Protein AF-A0AAV5V019-F1 (afdb_monomer_lite)

pLDDT: mean 85.04, std 14.61, range [39.53, 98.69]

Structure (mmCIF, N/CA/C/O backbone):
data_AF-A0AAV5V019-F1
#
_entry.id   AF-A0AAV5V019-F1
#
loop_
_atom_site.group_PDB
_atom_site.id
_atom_site.type_symbol
_atom_site.label_atom_id
_atom_site.label_alt_id
_atom_site.label_comp_id
_atom_site.label_asym_id
_atom_site.label_entity_id
_atom_site.label_seq_id
_atom_site.pdbx_PDB_ins_code
_atom_site.Cartn_x
_atom_site.Cartn_y
_atom_site.Cartn_z
_atom_site.occupancy
_atom_site.B_iso_or_equiv
_atom_site.auth_seq_id
_atom_site.auth_comp_id
_atom_site.auth_asym_id
_atom_site.auth_atom_id
_atom_site.pdbx_PDB_model_num
ATOM 1 N N . GLN A 1 1 ? 7.291 -7.604 -20.901 1.00 56.88 1 GLN A N 1
ATOM 2 C CA . GLN A 1 1 ? 8.069 -6.381 -21.172 1.00 56.88 1 GLN A CA 1
ATOM 3 C C . GLN A 1 1 ? 9.333 -6.782 -21.921 1.00 56.88 1 GLN A C 1
ATOM 5 O O . GLN A 1 1 ? 9.810 -7.886 -21.699 1.00 56.88 1 GLN A O 1
ATOM 10 N N . LEU A 1 2 ? 9.809 -5.978 -22.870 1.00 54.47 2 LEU A N 1
ATOM 11 C CA . LEU A 1 2 ? 11.023 -6.262 -23.643 1.00 54.47 2 LEU A CA 1
ATOM 12 C C . LEU A 1 2 ? 12.026 -5.149 -23.326 1.00 54.47 2 LEU A C 1
ATOM 14 O O . LEU A 1 2 ? 11.632 -3.985 -23.324 1.00 54.47 2 LEU A O 1
ATOM 18 N N . ILE A 1 3 ? 13.274 -5.506 -23.023 1.00 62.38 3 ILE A N 1
ATOM 19 C CA . ILE A 1 3 ? 14.341 -4.559 -22.675 1.00 62.38 3 ILE A CA 1
ATOM 20 C C . ILE A 1 3 ? 15.380 -4.609 -23.791 1.00 62.38 3 ILE A C 1
ATOM 22 O O . ILE A 1 3 ? 15.900 -5.679 -24.106 1.00 62.38 3 ILE A O 1
ATOM 26 N N . TYR A 1 4 ? 15.671 -3.459 -24.397 1.00 61.59 4 TYR A N 1
ATOM 27 C CA . TYR A 1 4 ? 16.746 -3.328 -25.379 1.00 61.59 4 TYR A CA 1
ATOM 28 C C . TYR A 1 4 ? 17.909 -2.555 -24.773 1.00 61.59 4 TYR A C 1
ATOM 30 O O . TYR A 1 4 ? 17.716 -1.430 -24.314 1.00 61.59 4 TYR A O 1
ATOM 38 N N . ILE A 1 5 ? 19.099 -3.163 -24.815 1.00 60.88 5 ILE A N 1
ATOM 39 C CA . ILE A 1 5 ? 20.367 -2.514 -24.477 1.00 60.88 5 ILE A CA 1
ATOM 40 C C . ILE A 1 5 ? 21.031 -2.086 -25.775 1.00 60.88 5 ILE A C 1
ATOM 42 O O . ILE A 1 5 ? 21.295 -2.919 -26.645 1.00 60.88 5 ILE A O 1
ATOM 46 N N . ILE A 1 6 ? 21.309 -0.795 -25.902 1.00 62.53 6 ILE A N 1
ATOM 47 C CA . ILE A 1 6 ? 22.035 -0.252 -27.047 1.00 62.53 6 ILE A CA 1
ATOM 48 C C . ILE A 1 6 ? 23.364 0.281 -26.529 1.00 62.53 6 ILE A C 1
ATOM 50 O O . ILE A 1 6 ? 23.384 1.252 -25.779 1.00 62.53 6 ILE A O 1
ATOM 54 N N . ALA A 1 7 ? 24.450 -0.379 -26.935 1.00 54.97 7 ALA A N 1
ATOM 55 C CA . ALA A 1 7 ? 25.819 0.087 -26.767 1.00 54.97 7 ALA A CA 1
ATOM 56 C C . ALA A 1 7 ? 26.365 0.450 -28.157 1.00 54.97 7 ALA A C 1
ATOM 58 O O . ALA A 1 7 ? 26.399 -0.405 -29.042 1.00 54.97 7 ALA A O 1
ATOM 59 N N . ALA A 1 8 ? 26.752 1.714 -28.342 1.00 54.28 8 ALA A N 1
ATOM 60 C CA . ALA A 1 8 ? 27.414 2.250 -29.538 1.00 54.28 8 ALA A CA 1
ATOM 61 C C . ALA A 1 8 ? 26.668 2.052 -30.879 1.00 54.28 8 ALA A C 1
ATOM 63 O O . ALA A 1 8 ? 27.076 1.254 -31.726 1.00 54.28 8 ALA A O 1
ATOM 64 N N . VAL A 1 9 ? 25.603 2.829 -31.126 1.00 52.41 9 VAL A N 1
ATOM 65 C CA . VAL A 1 9 ? 24.986 2.902 -32.464 1.00 52.41 9 VAL A CA 1
ATOM 66 C C . VAL A 1 9 ? 24.619 4.339 -32.818 1.00 52.41 9 VAL A C 1
ATOM 68 O O . VAL A 1 9 ? 24.090 5.071 -31.984 1.00 52.41 9 VAL A O 1
ATOM 71 N N . ASP A 1 10 ? 24.879 4.727 -34.069 1.00 53.69 10 ASP A N 1
ATOM 72 C CA . ASP A 1 10 ? 24.461 6.007 -34.640 1.00 53.69 10 ASP A CA 1
ATOM 73 C C . ASP A 1 10 ? 22.945 6.195 -34.480 1.00 53.69 10 ASP A C 1
ATOM 75 O O . ASP A 1 10 ? 22.137 5.537 -35.151 1.00 53.69 10 ASP A O 1
ATOM 79 N N . SER A 1 11 ? 22.558 7.095 -33.569 1.00 52.41 11 SER A N 1
ATOM 80 C CA . SER A 1 11 ? 21.159 7.343 -33.222 1.00 52.41 11 SER A CA 1
ATOM 81 C C . SER A 1 11 ? 20.343 7.853 -34.409 1.00 52.41 11 SER A C 1
ATOM 83 O O . SER A 1 11 ? 19.128 7.664 -34.414 1.00 52.41 11 SER A O 1
ATOM 85 N N . SER A 1 12 ? 20.985 8.379 -35.464 1.00 54.03 12 SER A N 1
ATOM 86 C CA . SER A 1 12 ? 20.317 8.844 -36.687 1.00 54.03 12 SER A CA 1
ATOM 87 C C . SER A 1 12 ? 19.594 7.736 -37.468 1.00 54.03 12 SER A C 1
ATOM 89 O O . SER A 1 12 ? 18.717 8.030 -38.280 1.00 54.03 12 SER A O 1
ATOM 91 N N . THR A 1 13 ? 19.897 6.462 -37.195 1.00 53.50 13 THR A N 1
ATOM 92 C CA . THR A 1 13 ? 19.264 5.308 -37.859 1.00 53.50 13 THR A CA 1
ATOM 93 C C . THR A 1 13 ? 17.967 4.831 -37.192 1.00 53.50 13 THR A C 1
ATOM 95 O O . THR A 1 13 ? 17.160 4.164 -37.844 1.00 53.50 13 THR A O 1
ATOM 98 N N . PHE A 1 14 ? 17.717 5.207 -35.930 1.00 54.81 14 PHE A N 1
ATOM 99 C CA . PHE A 1 14 ? 16.558 4.752 -35.142 1.00 54.81 14 PHE A CA 1
ATOM 100 C C . PHE A 1 14 ? 15.458 5.805 -34.962 1.00 54.81 14 PHE A C 1
ATOM 102 O O . PHE A 1 14 ? 14.393 5.477 -34.435 1.00 54.81 14 PHE A O 1
ATOM 109 N N . ILE A 1 15 ? 15.666 7.044 -35.429 1.00 55.16 15 ILE A N 1
ATOM 110 C CA . ILE A 1 15 ? 14.677 8.132 -35.337 1.00 55.16 15 ILE A CA 1
ATOM 111 C C . ILE A 1 15 ? 13.554 7.916 -36.365 1.00 55.16 15 ILE A C 1
ATOM 113 O O . ILE A 1 15 ? 13.448 8.598 -37.377 1.00 55.16 15 ILE A O 1
ATOM 117 N N . ASN A 1 16 ? 12.705 6.927 -36.111 1.00 61.41 16 ASN A N 1
ATOM 118 C CA . ASN A 1 16 ? 11.413 6.734 -36.756 1.00 61.41 16 ASN A CA 1
ATOM 119 C C . ASN A 1 16 ? 10.373 6.428 -35.667 1.00 61.41 16 ASN A C 1
ATOM 121 O O . ASN A 1 16 ? 10.722 5.989 -34.571 1.00 61.41 16 ASN A O 1
ATOM 125 N N . GLY A 1 17 ? 9.083 6.614 -35.970 1.00 65.50 17 GLY A N 1
ATOM 126 C CA . GLY A 1 17 ? 7.975 6.485 -35.004 1.00 65.50 17 GLY A CA 1
ATOM 127 C C . GLY A 1 17 ? 7.882 5.154 -34.235 1.00 65.50 17 GLY A C 1
ATOM 128 O O . GLY A 1 17 ? 7.131 5.073 -33.270 1.00 65.50 17 GLY A O 1
ATOM 129 N N . GLY A 1 18 ? 8.658 4.130 -34.607 1.00 75.75 18 GLY A N 1
ATOM 130 C CA . GLY A 1 18 ? 8.737 2.849 -33.901 1.00 75.75 18 GLY A CA 1
ATOM 131 C C . GLY A 1 18 ? 9.323 2.933 -32.487 1.00 75.75 18 GLY A C 1
ATOM 132 O O . GLY A 1 18 ? 8.845 2.219 -31.613 1.00 75.75 18 GLY A O 1
ATOM 133 N N . VAL A 1 19 ? 10.299 3.817 -32.231 1.00 77.62 19 VAL A N 1
ATOM 134 C CA . VAL A 1 19 ? 10.871 4.000 -30.878 1.00 77.62 19 VAL A CA 1
ATOM 135 C C . VAL A 1 19 ? 9.822 4.567 -29.930 1.00 77.62 19 VAL A C 1
ATOM 137 O O . VAL A 1 19 ? 9.606 4.024 -28.849 1.00 77.62 19 VAL A O 1
ATOM 140 N N . GLN A 1 20 ? 9.135 5.628 -30.357 1.00 79.62 20 GLN A N 1
ATOM 141 C CA . GLN A 1 20 ? 8.080 6.226 -29.548 1.00 79.62 20 GLN A CA 1
ATOM 142 C C . GLN A 1 20 ? 6.922 5.244 -29.359 1.00 79.62 20 GLN A C 1
ATOM 144 O O . GLN A 1 20 ? 6.496 5.030 -28.235 1.00 79.62 20 GLN A O 1
ATOM 149 N N . TYR A 1 21 ? 6.501 4.550 -30.422 1.00 81.94 21 TYR A N 1
ATOM 150 C CA . TYR A 1 21 ? 5.481 3.507 -30.324 1.00 81.94 21 TYR A CA 1
ATOM 151 C C . TYR A 1 21 ? 5.863 2.403 -29.326 1.00 81.94 21 TYR A C 1
ATOM 153 O O . TYR A 1 21 ? 5.024 1.963 -28.547 1.00 81.94 21 TYR A O 1
ATOM 161 N N . PHE A 1 22 ? 7.120 1.953 -29.311 1.00 81.44 22 PHE A N 1
ATOM 162 C CA . PHE A 1 22 ? 7.590 0.953 -28.351 1.00 81.44 22 PHE A CA 1
ATOM 163 C C . PHE A 1 22 ? 7.489 1.456 -26.904 1.00 81.44 22 PHE A C 1
ATOM 165 O O . PHE A 1 22 ? 6.950 0.747 -26.054 1.00 81.44 22 PHE A O 1
ATOM 172 N N . LYS A 1 23 ? 7.937 2.691 -26.647 1.00 80.81 23 LYS A N 1
ATOM 173 C CA . LYS A 1 23 ? 7.834 3.348 -25.334 1.00 80.81 23 LYS A CA 1
ATOM 174 C C . LYS A 1 23 ? 6.376 3.530 -24.900 1.00 80.81 23 LYS A C 1
ATOM 176 O O . LYS A 1 23 ? 6.021 3.160 -23.786 1.00 80.81 23 LYS A O 1
ATOM 181 N N . ASP A 1 24 ? 5.516 4.003 -25.803 1.00 82.62 24 ASP A N 1
ATOM 182 C CA . ASP A 1 24 ? 4.083 4.221 -25.557 1.00 82.62 24 ASP A CA 1
ATOM 183 C C . ASP A 1 24 ? 3.332 2.917 -25.230 1.00 82.62 24 ASP A C 1
ATOM 185 O O . ASP A 1 24 ? 2.275 2.946 -24.604 1.00 82.62 24 ASP A O 1
ATOM 189 N N . ASN A 1 25 ? 3.882 1.763 -25.623 1.00 79.31 25 ASN A N 1
ATOM 190 C CA . ASN A 1 25 ? 3.345 0.435 -25.316 1.00 79.31 25 ASN A CA 1
ATOM 191 C C . ASN A 1 25 ? 4.079 -0.258 -24.145 1.00 79.31 25 ASN A C 1
ATOM 193 O O . ASN A 1 25 ? 4.013 -1.480 -24.008 1.00 79.31 25 ASN A O 1
ATOM 197 N N . GLY A 1 26 ? 4.777 0.505 -23.294 1.00 77.00 26 GLY A N 1
ATOM 198 C CA . GLY A 1 26 ? 5.406 0.014 -22.059 1.00 77.00 26 GLY A CA 1
ATOM 199 C C . GLY A 1 26 ? 6.794 -0.610 -22.237 1.00 77.00 26 GLY A C 1
ATOM 200 O O . GLY A 1 26 ? 7.326 -1.226 -21.309 1.00 77.00 26 GLY A O 1
ATOM 201 N N . GLY A 1 27 ? 7.391 -0.481 -23.422 1.00 81.06 27 GLY A N 1
ATOM 202 C CA . GLY A 1 27 ? 8.767 -0.887 -23.673 1.00 81.06 27 GLY A CA 1
ATOM 203 C C . GLY A 1 27 ? 9.777 0.044 -22.995 1.00 81.06 27 GLY A C 1
ATOM 204 O O . GLY A 1 27 ? 9.632 1.266 -23.034 1.00 81.06 27 GLY A O 1
ATOM 205 N N . ILE A 1 28 ? 10.826 -0.532 -22.403 1.00 83.81 28 ILE A N 1
ATOM 206 C CA . ILE A 1 28 ? 11.931 0.222 -21.798 1.00 83.81 28 ILE A CA 1
ATOM 207 C C . ILE A 1 28 ? 13.163 0.092 -22.693 1.00 83.81 28 ILE A C 1
ATOM 209 O O . ILE A 1 28 ? 13.574 -1.014 -23.052 1.00 83.81 28 ILE A O 1
ATOM 213 N N . ILE A 1 29 ? 13.747 1.231 -23.067 1.00 84.12 29 ILE A N 1
ATOM 214 C CA . ILE A 1 29 ? 15.021 1.292 -23.785 1.00 84.12 29 ILE A CA 1
ATOM 215 C C . ILE A 1 29 ? 16.075 1.788 -22.803 1.00 84.12 29 ILE A C 1
ATOM 217 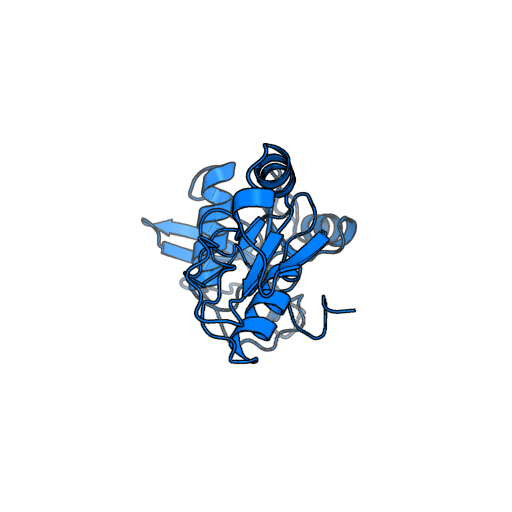O O . ILE A 1 29 ? 16.064 2.962 -22.430 1.00 84.12 29 ILE A O 1
ATOM 221 N N . ALA A 1 30 ? 16.965 0.881 -22.408 1.00 83.06 30 ALA A N 1
ATOM 222 C CA . ALA A 1 30 ? 18.117 1.172 -21.573 1.00 83.06 30 ALA A CA 1
ATOM 223 C C . ALA A 1 30 ? 19.324 1.433 -22.478 1.00 83.06 30 ALA A C 1
ATOM 225 O O . ALA A 1 30 ? 19.769 0.549 -23.210 1.00 83.06 30 ALA A O 1
ATOM 226 N N . ALA A 1 31 ? 19.830 2.661 -22.480 1.00 81.38 31 ALA A N 1
ATOM 227 C CA . ALA A 1 31 ? 20.950 3.044 -23.330 1.00 81.38 31 ALA A CA 1
ATOM 228 C C . ALA A 1 31 ? 22.197 3.271 -22.480 1.00 81.38 31 ALA A C 1
ATOM 230 O O . ALA A 1 31 ? 22.133 3.958 -21.460 1.00 81.38 31 ALA A O 1
ATOM 231 N N . THR A 1 32 ? 23.324 2.713 -22.921 1.00 77.50 32 THR A N 1
ATOM 232 C CA . THR A 1 32 ? 24.624 2.949 -22.295 1.00 77.50 32 THR A CA 1
ATOM 233 C C . THR A 1 32 ? 25.643 3.355 -23.347 1.00 77.50 32 THR A C 1
ATOM 235 O O . THR A 1 32 ? 25.686 2.759 -24.428 1.00 77.50 32 THR A O 1
ATOM 238 N N . ASP A 1 33 ? 26.428 4.395 -23.074 1.00 70.94 33 ASP A N 1
ATOM 239 C CA . ASP A 1 33 ? 27.474 4.815 -24.000 1.00 70.94 33 ASP A CA 1
ATOM 240 C C . ASP A 1 33 ? 28.814 4.158 -23.651 1.00 70.94 33 ASP A C 1
ATOM 242 O O . ASP A 1 33 ? 29.406 4.401 -22.598 1.00 70.94 33 ASP A O 1
ATOM 246 N N . ALA A 1 34 ? 29.284 3.300 -24.553 1.00 60.94 34 ALA A N 1
ATOM 247 C CA . ALA A 1 34 ? 30.568 2.621 -24.434 1.00 60.94 34 ALA A CA 1
ATOM 248 C C . ALA A 1 34 ? 31.693 3.340 -25.206 1.00 60.94 34 ALA A C 1
ATOM 250 O O . ALA A 1 34 ? 32.849 2.930 -25.095 1.00 60.94 34 ALA A O 1
ATOM 251 N N . ASP A 1 35 ? 31.382 4.384 -25.990 1.00 62.06 35 ASP A N 1
ATOM 252 C CA . ASP A 1 35 ? 32.343 5.102 -26.834 1.00 62.06 35 ASP A CA 1
ATOM 253 C C . ASP A 1 35 ? 32.055 6.619 -26.797 1.00 62.06 35 ASP A C 1
ATOM 255 O O . ASP A 1 35 ? 30.983 7.024 -27.217 1.00 62.06 35 ASP A O 1
ATOM 259 N N . PRO A 1 36 ? 32.981 7.501 -26.366 1.00 56.22 36 PRO A N 1
ATOM 260 C CA . PRO A 1 36 ? 32.750 8.949 -26.181 1.00 56.22 36 PRO A CA 1
ATOM 261 C C . PRO A 1 36 ? 32.371 9.753 -27.447 1.00 56.22 36 PRO A C 1
ATOM 263 O O . PRO A 1 36 ? 32.378 10.990 -27.432 1.00 56.22 36 PRO A O 1
ATOM 266 N N . VAL A 1 37 ? 32.081 9.089 -28.567 1.00 57.84 37 VAL A N 1
ATOM 267 C CA . VAL A 1 37 ? 31.521 9.706 -29.765 1.00 57.84 37 VAL A CA 1
ATOM 268 C C . VAL A 1 37 ? 30.066 10.075 -29.480 1.00 57.84 37 VAL A C 1
ATOM 270 O O . VAL A 1 37 ? 29.212 9.228 -29.283 1.00 57.84 37 VAL A O 1
ATOM 273 N N . ASN A 1 38 ? 29.816 11.381 -29.471 1.00 57.00 38 ASN A N 1
ATOM 274 C CA . ASN A 1 38 ? 28.619 12.076 -28.999 1.00 57.00 38 ASN A CA 1
ATOM 275 C C . ASN A 1 38 ? 27.325 11.706 -29.769 1.00 57.00 38 ASN A C 1
ATOM 277 O O . ASN A 1 38 ? 26.800 12.511 -30.545 1.00 57.00 38 ASN A O 1
ATOM 281 N N . TYR A 1 39 ? 26.815 10.487 -29.595 1.00 63.47 39 TYR A N 1
ATOM 282 C CA . TYR A 1 39 ? 25.515 10.075 -30.116 1.00 63.47 39 TYR A CA 1
ATOM 283 C C . TYR A 1 39 ? 24.410 10.597 -29.190 1.00 63.47 39 TYR A C 1
ATOM 285 O O . TYR A 1 39 ? 24.474 10.453 -27.970 1.00 63.47 39 TYR A O 1
ATOM 293 N N . ASN A 1 40 ? 23.366 11.216 -29.752 1.00 68.12 40 ASN A N 1
ATOM 294 C CA . ASN A 1 40 ? 22.238 11.706 -28.955 1.00 68.12 40 ASN A CA 1
ATOM 295 C C . ASN A 1 40 ? 21.360 10.524 -28.502 1.00 68.12 40 ASN A C 1
ATOM 297 O O . ASN A 1 40 ? 20.368 10.197 -29.152 1.00 68.12 40 ASN A O 1
ATOM 301 N N . LEU A 1 41 ? 21.754 9.865 -27.408 1.00 75.19 41 LEU A N 1
ATOM 302 C CA . LEU A 1 41 ? 21.023 8.751 -26.793 1.00 75.19 41 LEU A CA 1
ATOM 303 C C . LEU A 1 41 ? 19.864 9.218 -25.898 1.00 75.19 41 LEU A C 1
ATOM 305 O O . LEU A 1 41 ? 19.002 8.409 -25.566 1.00 75.19 41 LEU A O 1
ATOM 309 N N . ASN A 1 42 ? 19.790 10.511 -25.558 1.00 74.75 42 ASN A N 1
ATOM 310 C CA . ASN A 1 42 ? 18.721 11.066 -24.715 1.00 74.75 42 ASN A CA 1
ATOM 311 C C . ASN A 1 42 ? 17.328 10.884 -25.333 1.00 74.75 42 ASN A C 1
ATOM 313 O O . ASN A 1 42 ? 16.367 10.603 -24.627 1.00 74.75 42 ASN A O 1
ATOM 317 N N . GLU A 1 43 ? 17.210 11.025 -26.655 1.00 75.44 43 GLU A N 1
ATOM 318 C CA . GLU A 1 43 ? 15.932 10.847 -27.363 1.00 75.44 43 GLU A CA 1
ATOM 319 C C . GLU A 1 43 ? 15.545 9.362 -27.496 1.00 75.44 43 GLU A C 1
ATOM 321 O O . GLU A 1 43 ? 14.365 9.008 -27.600 1.00 75.44 43 GLU A O 1
ATOM 326 N N . LEU A 1 44 ? 16.541 8.474 -27.452 1.00 78.62 44 LEU A N 1
ATOM 327 C CA . LEU A 1 44 ? 16.374 7.036 -27.620 1.00 78.62 44 LEU A CA 1
ATOM 328 C C . LEU A 1 44 ? 16.054 6.334 -26.300 1.00 78.62 44 LEU A C 1
ATOM 330 O O . LEU A 1 44 ? 15.123 5.532 -26.260 1.00 78.62 44 LEU A O 1
ATOM 334 N N . ALA A 1 45 ? 16.761 6.668 -25.224 1.00 82.56 45 ALA A N 1
ATOM 335 C CA . ALA A 1 45 ? 16.546 6.094 -23.904 1.00 82.56 45 ALA A CA 1
ATOM 336 C C . ALA A 1 45 ? 15.142 6.407 -23.372 1.00 82.56 45 ALA A C 1
ATOM 338 O O . ALA A 1 45 ? 14.561 7.461 -23.653 1.00 82.56 45 ALA A O 1
ATOM 339 N N . THR A 1 46 ? 14.569 5.481 -22.611 1.00 85.81 46 THR A N 1
ATOM 340 C CA . THR A 1 46 ? 13.417 5.800 -21.759 1.00 85.81 46 THR A CA 1
ATOM 341 C C . THR A 1 46 ? 13.889 6.764 -20.659 1.00 85.81 46 THR A C 1
ATOM 343 O O . THR A 1 46 ? 15.012 6.597 -20.180 1.00 85.81 46 THR A O 1
ATOM 346 N N . PRO A 1 47 ? 13.097 7.778 -20.252 1.00 84.75 47 PRO A N 1
ATOM 347 C CA . PRO A 1 47 ? 13.471 8.657 -19.141 1.00 84.75 47 PRO A CA 1
ATOM 348 C C . PRO A 1 47 ? 13.916 7.852 -17.912 1.00 84.75 47 PRO A C 1
ATOM 350 O O . PRO A 1 47 ? 13.260 6.879 -17.552 1.00 84.75 47 PRO A O 1
ATOM 353 N N . GLY A 1 48 ? 15.058 8.214 -17.325 1.00 82.69 48 GLY A N 1
ATOM 354 C CA . GLY A 1 48 ? 15.690 7.471 -16.229 1.00 82.69 48 GLY A CA 1
ATOM 355 C C . GLY A 1 48 ? 16.630 6.339 -16.668 1.00 82.69 48 GLY A C 1
ATOM 356 O O . GLY A 1 48 ? 17.513 5.974 -15.902 1.00 82.69 48 GLY A O 1
ATOM 357 N N . TYR A 1 49 ? 16.528 5.823 -17.897 1.00 84.75 49 TYR A N 1
ATOM 358 C CA . TYR A 1 49 ? 17.280 4.657 -18.391 1.00 84.75 49 TYR A CA 1
ATOM 359 C C . TYR A 1 49 ? 18.413 5.024 -19.374 1.00 84.75 49 TYR A C 1
ATOM 361 O O . TYR A 1 49 ? 18.620 4.356 -20.392 1.00 84.75 49 TYR A O 1
ATOM 369 N N . LEU A 1 50 ? 19.143 6.106 -19.092 1.00 83.75 50 LEU A N 1
ATOM 370 C CA . LEU A 1 50 ? 20.347 6.492 -19.830 1.00 83.75 50 LEU A CA 1
ATOM 371 C C . LEU A 1 50 ? 21.551 6.519 -18.891 1.00 83.75 50 LEU A C 1
ATOM 373 O O . LEU A 1 50 ? 21.559 7.289 -17.932 1.00 83.75 50 LEU A O 1
ATOM 377 N N . ASN A 1 51 ? 22.594 5.766 -19.232 1.00 79.00 51 ASN A N 1
ATOM 378 C CA . ASN A 1 51 ? 23.889 5.846 -18.573 1.00 79.00 51 ASN A CA 1
ATOM 379 C C . ASN A 1 51 ? 24.987 6.226 -19.582 1.00 79.00 51 ASN A C 1
ATOM 381 O O . ASN A 1 51 ? 25.323 5.461 -20.474 1.00 79.00 51 ASN A O 1
ATOM 385 N N . VAL A 1 52 ? 25.567 7.420 -19.472 1.00 75.50 52 VAL A N 1
ATOM 386 C CA . VAL A 1 52 ? 26.605 7.888 -20.420 1.00 75.50 52 VAL A CA 1
ATOM 387 C C . VAL A 1 52 ? 28.026 7.470 -20.026 1.00 75.50 52 VAL A C 1
ATOM 389 O O . VAL A 1 52 ? 28.987 7.853 -20.690 1.00 75.50 52 VAL A O 1
ATOM 392 N N . VAL A 1 53 ? 28.177 6.714 -18.935 1.00 73.31 53 VAL A N 1
ATOM 393 C CA . VAL A 1 53 ? 29.456 6.163 -18.484 1.00 73.31 53 VAL A CA 1
ATOM 394 C C . VAL A 1 53 ? 29.270 4.679 -18.208 1.00 73.31 53 VAL A C 1
ATOM 396 O O . VAL A 1 53 ? 28.637 4.306 -17.227 1.00 73.31 53 VAL A O 1
ATOM 399 N N . PHE A 1 54 ? 29.858 3.824 -19.044 1.00 70.19 54 PHE A N 1
ATOM 400 C CA . PHE A 1 54 ? 29.860 2.389 -18.773 1.00 70.19 54 PHE A CA 1
ATOM 401 C C . PHE A 1 54 ? 30.701 2.084 -17.524 1.00 70.19 54 PHE A C 1
ATOM 403 O O . PHE A 1 54 ? 31.935 2.119 -17.561 1.00 70.19 54 PHE A O 1
ATOM 410 N N . ASP A 1 55 ? 30.034 1.788 -16.412 1.00 71.62 55 ASP A N 1
ATOM 411 C CA . ASP A 1 55 ? 30.663 1.465 -15.126 1.00 71.62 55 ASP A CA 1
ATOM 412 C C . ASP A 1 55 ? 30.192 0.123 -14.547 1.00 71.62 55 ASP A C 1
ATOM 414 O O . ASP A 1 55 ? 30.672 -0.307 -13.494 1.00 71.62 55 ASP A O 1
ATOM 418 N N . GLY A 1 56 ? 29.306 -0.582 -15.261 1.00 68.38 56 GLY A N 1
ATOM 419 C CA . GLY A 1 56 ? 28.825 -1.922 -14.945 1.00 68.38 56 GLY A CA 1
ATOM 420 C C . GLY A 1 56 ? 27.854 -1.967 -13.766 1.00 68.38 56 GLY A C 1
ATOM 421 O O . GLY A 1 56 ? 26.867 -2.693 -13.831 1.00 68.38 56 GLY A O 1
ATOM 422 N N . HIS A 1 57 ? 28.090 -1.198 -12.702 1.00 74.44 57 HIS A N 1
ATOM 423 C CA . HIS A 1 57 ? 27.200 -1.150 -11.545 1.00 74.44 57 HIS A CA 1
ATOM 424 C C . HIS A 1 57 ? 25.889 -0.430 -11.873 1.00 74.44 57 HIS A C 1
ATOM 426 O O . HIS A 1 57 ? 24.819 -0.993 -11.642 1.00 74.44 57 HIS A O 1
ATOM 432 N N . ASN A 1 58 ? 25.965 0.759 -12.474 1.00 74.75 58 ASN A N 1
ATOM 433 C CA . ASN A 1 58 ? 24.781 1.542 -12.821 1.00 74.75 58 ASN A CA 1
ATOM 434 C C . ASN A 1 58 ? 24.020 0.915 -13.994 1.00 74.75 58 ASN A C 1
ATOM 436 O O . ASN A 1 58 ? 22.791 0.925 -14.015 1.00 74.75 58 ASN A O 1
ATOM 440 N N . ASP A 1 59 ? 24.734 0.280 -14.929 1.00 75.38 59 ASP A N 1
ATOM 441 C CA . ASP A 1 59 ? 24.117 -0.455 -16.037 1.00 75.38 59 ASP A CA 1
ATOM 442 C C . ASP A 1 59 ? 23.302 -1.659 -15.535 1.00 75.38 59 ASP A C 1
ATOM 444 O O . ASP A 1 59 ? 22.183 -1.891 -15.992 1.00 75.38 59 ASP A O 1
ATOM 448 N N . LEU A 1 60 ? 23.832 -2.412 -14.563 1.00 76.62 60 LEU A N 1
ATOM 449 C CA . LEU A 1 60 ? 23.110 -3.524 -13.940 1.00 76.62 60 LEU A CA 1
ATOM 450 C C . LEU A 1 60 ? 21.927 -3.040 -13.099 1.00 76.62 60 LEU A C 1
ATOM 452 O O . LEU A 1 60 ? 20.864 -3.651 -13.171 1.00 76.62 60 LEU A O 1
ATOM 456 N N . GLN A 1 61 ? 22.081 -1.950 -12.343 1.00 77.62 61 GLN A N 1
ATOM 457 C CA . GLN A 1 61 ? 20.985 -1.384 -11.555 1.00 77.62 61 GLN A CA 1
ATOM 458 C C . GLN A 1 61 ? 19.828 -0.946 -12.458 1.00 77.62 61 GLN A C 1
ATOM 460 O O . GLN A 1 61 ? 18.688 -1.335 -12.232 1.00 77.62 61 GLN A O 1
ATOM 465 N N . MET A 1 62 ? 20.134 -0.250 -13.551 1.00 78.88 62 MET A N 1
ATOM 466 C CA . MET A 1 62 ? 19.157 0.151 -14.558 1.00 78.88 62 MET A CA 1
ATOM 467 C C . MET A 1 62 ? 18.410 -1.054 -15.162 1.00 78.88 62 MET A C 1
ATOM 469 O O . MET A 1 62 ? 17.211 -0.978 -15.429 1.00 78.88 62 MET A O 1
ATOM 473 N N . LEU A 1 63 ? 19.088 -2.186 -15.368 1.00 77.44 63 LEU A N 1
ATOM 474 C CA . LEU A 1 63 ? 18.445 -3.417 -15.841 1.00 77.44 63 LEU A CA 1
ATOM 475 C C . LEU A 1 63 ? 17.569 -4.078 -14.776 1.00 77.44 63 LEU A C 1
ATOM 477 O O . LEU A 1 63 ? 16.501 -4.591 -15.113 1.00 77.44 63 LEU A O 1
ATOM 481 N N . CYS A 1 64 ? 17.993 -4.067 -13.513 1.00 79.38 64 CYS A N 1
ATOM 482 C CA . CYS A 1 64 ? 17.156 -4.512 -12.403 1.00 79.38 64 CYS A CA 1
ATOM 483 C C . CYS A 1 64 ? 15.885 -3.660 -12.340 1.00 79.38 64 CYS A C 1
ATOM 485 O O . CYS A 1 64 ? 14.787 -4.200 -12.409 1.00 79.38 64 CYS A O 1
ATOM 487 N N . ASP A 1 65 ? 16.030 -2.337 -12.344 1.00 81.12 65 ASP A N 1
ATOM 488 C CA . ASP A 1 65 ? 14.924 -1.382 -12.307 1.00 81.12 65 ASP A CA 1
ATOM 489 C C . ASP A 1 65 ? 13.950 -1.577 -13.474 1.00 81.12 65 ASP A C 1
ATOM 491 O O . ASP A 1 65 ? 12.741 -1.474 -13.301 1.00 81.12 65 ASP A O 1
ATOM 495 N N . ALA A 1 66 ? 14.452 -1.903 -14.670 1.00 80.31 66 ALA A N 1
ATOM 496 C CA . ALA A 1 66 ? 13.617 -2.184 -15.840 1.00 80.31 66 ALA A CA 1
ATOM 497 C C . ALA A 1 66 ? 12.755 -3.451 -15.687 1.00 80.31 66 ALA A C 1
ATOM 499 O O . ALA A 1 66 ? 11.726 -3.569 -16.350 1.00 80.31 66 ALA A O 1
ATOM 500 N N . ASN A 1 67 ? 13.171 -4.395 -14.839 1.00 79.31 67 ASN A N 1
ATOM 501 C CA . ASN A 1 67 ? 12.411 -5.604 -14.515 1.00 79.31 67 ASN A CA 1
ATOM 502 C C . ASN A 1 67 ? 11.568 -5.452 -13.235 1.00 79.31 67 ASN A C 1
ATOM 504 O O . ASN A 1 67 ? 10.725 -6.301 -12.954 1.00 79.31 67 ASN A O 1
ATOM 508 N N . CYS A 1 68 ? 11.737 -4.358 -12.491 1.00 81.88 68 CYS A N 1
ATOM 509 C CA . CYS A 1 68 ? 11.006 -4.061 -11.263 1.00 81.88 68 CYS A CA 1
ATOM 510 C C . CYS A 1 68 ? 9.708 -3.279 -11.544 1.00 81.88 68 CYS A C 1
ATOM 512 O O . CYS A 1 68 ? 9.598 -2.104 -11.188 1.00 81.88 68 CYS A O 1
ATOM 514 N N . TYR A 1 69 ? 8.724 -3.919 -12.186 1.00 81.25 69 TYR A N 1
ATOM 515 C CA . TYR A 1 69 ? 7.450 -3.301 -12.583 1.00 81.25 69 TYR A CA 1
ATOM 516 C C . TYR A 1 69 ? 6.226 -4.014 -11.997 1.00 81.25 69 TYR A C 1
ATOM 518 O O . TYR A 1 69 ? 6.278 -5.180 -11.607 1.00 81.25 69 TYR A O 1
ATOM 526 N N . CYS A 1 70 ? 5.086 -3.320 -12.001 1.00 86.25 70 CYS A N 1
ATOM 527 C CA . CYS A 1 70 ? 3.822 -3.884 -11.541 1.00 86.25 70 CYS A CA 1
ATOM 528 C C . CYS A 1 70 ? 3.049 -4.598 -12.657 1.00 86.25 70 CYS A C 1
ATOM 530 O O . CYS A 1 70 ? 2.900 -4.041 -13.751 1.00 86.25 70 CYS A O 1
ATOM 532 N N . PRO A 1 71 ? 2.501 -5.803 -12.402 1.00 84.62 71 PRO A N 1
ATOM 533 C CA . PRO A 1 71 ? 1.598 -6.453 -13.341 1.00 84.62 71 PRO A CA 1
ATOM 534 C C . PRO A 1 71 ? 0.306 -5.639 -13.515 1.00 84.62 71 PRO A C 1
ATOM 536 O O . PRO A 1 71 ? -0.064 -4.813 -12.679 1.00 84.62 71 PRO A O 1
ATOM 539 N N . GLY A 1 72 ? -0.382 -5.864 -14.638 1.00 82.31 72 GLY A N 1
ATOM 540 C CA . GLY A 1 72 ? -1.521 -5.045 -15.060 1.00 82.31 72 GLY A CA 1
ATOM 541 C C . GLY A 1 72 ? -2.607 -4.903 -13.989 1.00 82.31 72 GLY A C 1
ATOM 542 O O . GLY A 1 72 ? -3.097 -5.898 -13.463 1.00 82.31 72 GLY A O 1
ATOM 543 N N . GLY A 1 73 ? -3.001 -3.657 -13.712 1.00 85.38 73 GLY A N 1
ATOM 544 C CA . GLY A 1 73 ? -3.997 -3.302 -12.693 1.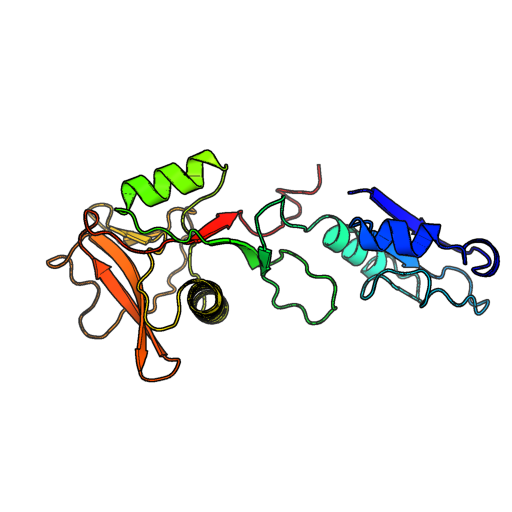00 85.38 73 GLY A CA 1
ATOM 545 C C . GLY A 1 73 ? -3.398 -2.791 -11.380 1.00 85.38 73 GLY A C 1
ATOM 546 O O . GLY A 1 73 ? -4.106 -2.120 -10.631 1.00 85.38 73 GLY A O 1
ATOM 547 N N . PHE A 1 74 ? -2.105 -3.029 -11.144 1.00 91.81 74 PHE A N 1
ATOM 548 C CA . PHE A 1 74 ? -1.378 -2.485 -10.003 1.00 91.81 74 PHE A CA 1
ATOM 549 C C . PHE A 1 74 ? -0.547 -1.256 -10.384 1.00 91.81 74 PHE A C 1
ATOM 551 O O . PHE A 1 74 ? -0.037 -1.142 -11.500 1.00 91.81 74 PHE A O 1
ATOM 558 N N . TYR A 1 75 ? -0.380 -0.355 -9.422 1.00 91.62 75 TYR A N 1
ATOM 559 C CA . TYR A 1 75 ? 0.386 0.878 -9.540 1.00 91.62 75 TYR A CA 1
ATOM 560 C C . TYR A 1 75 ? 1.640 0.793 -8.663 1.00 91.62 75 TYR A C 1
ATOM 562 O O . TYR A 1 75 ? 1.519 0.419 -7.493 1.00 91.62 75 TYR A O 1
ATOM 570 N N . PRO A 1 76 ? 2.833 1.110 -9.194 1.00 90.81 76 PRO A N 1
ATOM 571 C CA . PRO A 1 76 ? 4.059 1.075 -8.410 1.00 90.81 76 PRO A CA 1
ATOM 572 C C . PRO A 1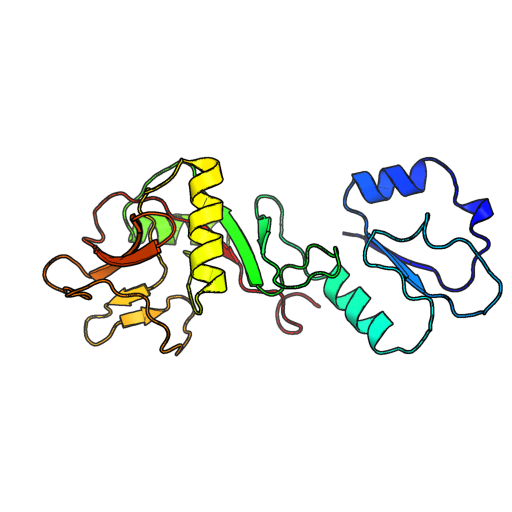 76 ? 4.070 2.202 -7.385 1.00 90.81 76 PRO A C 1
ATOM 574 O O . PRO A 1 76 ? 3.642 3.324 -7.670 1.00 90.81 76 PRO A O 1
ATOM 577 N N . TYR A 1 77 ? 4.624 1.911 -6.214 1.00 90.50 77 TYR A N 1
ATOM 578 C CA . TYR A 1 77 ? 5.115 2.938 -5.312 1.00 90.50 77 TYR A CA 1
ATOM 579 C C . TYR A 1 77 ? 6.636 2.892 -5.309 1.00 90.50 77 TYR A C 1
ATOM 581 O O . TYR A 1 77 ? 7.226 1.821 -5.153 1.00 90.50 77 TYR A O 1
ATOM 589 N N . SER A 1 78 ? 7.241 4.070 -5.448 1.00 84.44 78 SER A N 1
ATOM 590 C CA . SER A 1 78 ? 8.675 4.252 -5.318 1.00 84.44 78 SER A CA 1
ATOM 591 C C . SER A 1 78 ? 9.012 5.415 -4.413 1.00 84.44 78 SER A C 1
ATOM 593 O O . SER A 1 78 ? 8.282 6.408 -4.350 1.00 84.44 78 SER A O 1
ATOM 595 N N . THR A 1 79 ? 10.140 5.286 -3.725 1.00 77.69 79 THR A N 1
ATOM 596 C CA . THR A 1 79 ? 10.809 6.422 -3.082 1.00 77.69 79 THR A CA 1
ATOM 597 C C . THR A 1 79 ? 11.937 6.995 -3.929 1.00 77.69 79 THR A C 1
ATOM 599 O O . THR A 1 79 ? 12.532 7.994 -3.529 1.00 77.69 79 THR A O 1
ATOM 602 N N . ASP A 1 80 ? 12.228 6.375 -5.072 1.00 68.69 80 ASP A N 1
ATOM 603 C CA . ASP A 1 80 ? 13.313 6.787 -5.940 1.00 68.69 80 ASP A CA 1
ATOM 604 C C . ASP A 1 80 ? 12.889 7.947 -6.856 1.00 68.69 80 ASP A C 1
ATOM 606 O O . ASP A 1 80 ? 11.808 7.944 -7.450 1.00 68.69 80 ASP A O 1
ATOM 610 N N . ASP A 1 81 ? 13.751 8.957 -6.964 1.00 60.97 81 ASP A N 1
ATOM 611 C CA . ASP A 1 81 ? 13.524 10.174 -7.766 1.00 60.97 81 ASP A CA 1
ATOM 612 C C . ASP A 1 81 ? 14.018 9.990 -9.218 1.00 60.97 81 ASP A C 1
ATOM 614 O O . ASP A 1 81 ? 13.964 10.895 -10.049 1.00 60.97 81 ASP A O 1
ATOM 618 N N . GLU A 1 82 ? 14.499 8.791 -9.565 1.00 63.38 82 GLU A N 1
ATOM 619 C CA . GLU A 1 82 ? 15.167 8.507 -10.841 1.00 63.38 82 GLU A CA 1
ATOM 620 C C . GLU A 1 82 ? 14.221 8.374 -12.055 1.00 63.38 82 GLU A C 1
ATOM 622 O O . GLU A 1 82 ? 14.634 7.946 -13.131 1.00 63.38 82 GLU A O 1
ATOM 627 N N . MET A 1 83 ? 12.953 8.789 -11.935 1.00 67.69 83 MET A N 1
ATOM 628 C CA . MET A 1 83 ? 11.923 8.759 -12.996 1.00 67.69 83 MET A CA 1
ATOM 629 C C . MET A 1 83 ? 11.573 7.355 -13.536 1.00 67.69 83 MET A C 1
ATOM 631 O O . MET A 1 83 ? 10.770 7.241 -14.464 1.00 67.69 83 MET A O 1
ATOM 635 N N . ARG A 1 84 ? 12.146 6.282 -12.971 1.00 73.38 84 ARG A N 1
ATOM 636 C CA . ARG A 1 84 ? 12.045 4.903 -13.486 1.00 73.38 84 ARG A CA 1
ATOM 637 C C . ARG A 1 84 ? 10.735 4.179 -13.139 1.00 73.38 84 ARG A C 1
ATOM 639 O O . ARG A 1 84 ? 10.492 3.107 -13.680 1.00 73.38 84 ARG A O 1
ATOM 646 N N . ASN A 1 85 ? 9.862 4.766 -12.309 1.00 74.81 85 ASN A N 1
ATOM 647 C CA . ASN A 1 85 ? 8.607 4.151 -11.833 1.00 74.81 85 ASN A CA 1
ATOM 648 C C . ASN A 1 85 ? 8.803 2.719 -11.291 1.00 74.81 85 ASN A C 1
ATOM 650 O O . ASN A 1 85 ? 7.973 1.837 -11.529 1.00 74.81 85 ASN A O 1
ATOM 654 N N . THR A 1 86 ? 9.914 2.481 -10.596 1.00 82.88 86 THR A N 1
ATOM 655 C CA . THR A 1 86 ? 10.255 1.180 -10.017 1.00 82.88 86 THR A CA 1
ATOM 656 C C . THR A 1 86 ? 9.283 0.806 -8.903 1.00 82.88 86 THR A C 1
ATOM 658 O O . THR A 1 86 ? 8.805 1.652 -8.158 1.00 82.88 86 THR A O 1
ATOM 661 N N . ALA A 1 87 ? 8.971 -0.480 -8.768 1.00 86.50 87 ALA A N 1
ATOM 662 C CA . ALA A 1 87 ? 8.152 -0.990 -7.667 1.00 86.50 87 ALA A CA 1
ATOM 663 C C . ALA A 1 87 ? 9.009 -1.436 -6.463 1.00 86.50 87 ALA A C 1
ATOM 665 O O . ALA A 1 87 ? 8.789 -2.504 -5.883 1.00 86.50 87 ALA A O 1
ATOM 666 N N . ASP A 1 88 ? 10.009 -0.637 -6.079 1.00 84.06 88 ASP A N 1
ATOM 667 C CA . ASP A 1 88 ? 10.918 -0.912 -4.948 1.00 84.06 88 ASP A CA 1
ATOM 668 C C . ASP A 1 88 ? 10.213 -0.852 -3.586 1.00 84.06 88 ASP A C 1
ATOM 670 O O . ASP A 1 88 ? 10.729 -1.368 -2.593 1.00 84.06 88 ASP A O 1
ATOM 674 N N . ARG A 1 89 ? 9.013 -0.265 -3.535 1.00 89.81 89 ARG A N 1
ATOM 675 C CA . ARG A 1 89 ? 8.155 -0.229 -2.345 1.00 89.81 89 ARG A CA 1
ATOM 676 C C . ARG A 1 89 ? 6.882 -1.059 -2.500 1.00 89.81 89 ARG A C 1
ATOM 678 O O . ARG A 1 89 ? 6.042 -1.026 -1.612 1.00 89.81 89 ARG A O 1
ATOM 685 N N . GLY A 1 90 ? 6.754 -1.824 -3.582 1.00 91.31 90 GLY A N 1
ATOM 686 C CA . GLY A 1 90 ? 5.591 -2.669 -3.845 1.00 91.31 90 GLY A CA 1
ATOM 687 C C . GLY A 1 90 ? 4.669 -2.120 -4.924 1.00 91.31 90 GLY A C 1
ATOM 688 O O . GLY A 1 90 ? 4.876 -1.046 -5.497 1.00 91.31 90 GLY A O 1
ATOM 689 N N . CYS A 1 91 ? 3.645 -2.912 -5.207 1.00 93.75 91 CYS A N 1
ATOM 690 C CA . CYS A 1 91 ? 2.639 -2.639 -6.219 1.00 93.75 91 CYS A CA 1
ATOM 691 C C . CYS A 1 91 ? 1.261 -2.657 -5.578 1.00 93.75 91 CYS A C 1
ATOM 693 O O . CYS A 1 91 ? 0.918 -3.623 -4.901 1.00 93.75 91 CYS A O 1
ATOM 695 N N . PHE A 1 92 ? 0.452 -1.633 -5.842 1.00 95.44 92 PHE A N 1
ATOM 696 C CA . PHE A 1 92 ? -0.803 -1.410 -5.132 1.00 95.44 92 PHE A CA 1
ATOM 697 C C . PHE A 1 92 ? -1.994 -1.339 -6.075 1.00 95.44 92 PHE A C 1
ATOM 699 O O . PHE A 1 92 ? -1.952 -0.695 -7.123 1.00 95.44 92 PHE A O 1
ATOM 706 N N . GLN A 1 93 ? -3.092 -1.970 -5.679 1.00 94.69 93 GLN A N 1
ATOM 707 C CA . GLN A 1 93 ? -4.365 -1.884 -6.377 1.00 94.69 93 GLN A CA 1
ATOM 708 C C . GLN A 1 93 ? -5.470 -1.581 -5.369 1.00 94.69 93 GLN A C 1
ATOM 710 O O . GLN A 1 93 ? -5.685 -2.321 -4.413 1.00 94.69 93 GLN A O 1
ATOM 715 N N . THR A 1 94 ? -6.189 -0.480 -5.573 1.00 87.44 94 THR A N 1
ATOM 716 C CA . THR A 1 94 ? -7.372 -0.165 -4.763 1.00 87.44 94 THR A CA 1
ATOM 717 C C . THR A 1 94 ? -8.606 -0.845 -5.337 1.00 87.44 94 THR A C 1
ATOM 719 O O . THR A 1 94 ? -8.724 -1.052 -6.548 1.00 87.44 94 THR A O 1
ATOM 722 N N . THR A 1 95 ? -9.576 -1.132 -4.470 1.00 75.62 95 THR A N 1
ATOM 723 C CA . THR A 1 95 ? -10.938 -1.430 -4.913 1.00 75.62 95 THR A CA 1
ATOM 724 C C . THR A 1 95 ? -11.854 -0.256 -4.574 1.00 75.62 95 THR A C 1
ATOM 726 O O . THR A 1 95 ? -11.739 0.376 -3.526 1.00 75.62 95 THR A O 1
ATOM 729 N N . TYR A 1 96 ? -12.815 0.043 -5.450 1.00 85.69 96 TYR A N 1
ATOM 730 C CA . TYR A 1 96 ? -13.856 1.046 -5.173 1.00 85.69 96 TYR A CA 1
ATOM 731 C C . TYR A 1 96 ? -14.921 0.538 -4.183 1.00 85.69 96 TYR A C 1
ATOM 733 O O . TYR A 1 96 ? -15.968 1.167 -4.022 1.00 85.69 96 TYR A O 1
ATOM 741 N N . LYS A 1 97 ? -14.708 -0.636 -3.578 1.00 90.75 97 LYS A N 1
ATOM 742 C CA . LYS A 1 97 ? -15.673 -1.339 -2.736 1.00 90.75 97 LYS A CA 1
ATOM 743 C C . LYS A 1 97 ? -15.157 -1.434 -1.308 1.00 90.75 97 LYS A C 1
ATOM 745 O O . LYS A 1 97 ? -13.968 -1.312 -1.036 1.00 90.75 97 LYS A O 1
ATOM 750 N N . THR A 1 98 ? -16.091 -1.673 -0.404 1.00 97.44 98 THR A N 1
ATOM 751 C CA . THR A 1 98 ? -15.801 -2.000 0.985 1.00 97.44 98 THR A CA 1
ATOM 752 C C . THR A 1 98 ? -16.127 -3.464 1.249 1.00 97.44 98 THR A C 1
ATOM 754 O O . THR A 1 98 ? -17.040 -4.004 0.622 1.00 97.44 98 THR A O 1
ATOM 757 N N . ALA A 1 99 ? -15.404 -4.086 2.172 1.00 98.00 99 ALA A N 1
ATOM 758 C CA . ALA A 1 99 ? -15.621 -5.465 2.588 1.00 98.00 99 ALA A CA 1
ATOM 759 C C . ALA A 1 99 ? -15.226 -5.670 4.057 1.00 98.00 99 ALA A C 1
ATOM 761 O O . ALA A 1 99 ? -14.422 -4.907 4.607 1.00 98.00 99 ALA A O 1
ATOM 762 N N . ALA A 1 100 ? -15.773 -6.716 4.674 1.00 98.56 100 ALA A N 1
ATOM 763 C CA . ALA A 1 100 ? -15.247 -7.304 5.901 1.00 98.56 100 ALA A CA 1
ATOM 764 C C . ALA A 1 100 ? -13.794 -7.773 5.701 1.00 98.56 100 ALA A C 1
ATOM 766 O O . ALA A 1 100 ? -13.386 -8.072 4.579 1.00 98.56 100 ALA A O 1
ATOM 767 N N . TYR A 1 101 ? -13.022 -7.851 6.784 1.00 98.56 101 TYR A N 1
ATOM 768 C CA . TYR A 1 101 ? -11.574 -8.075 6.729 1.00 98.56 101 TYR A CA 1
ATOM 769 C C . TYR A 1 101 ? -11.186 -9.393 6.042 1.00 98.56 101 TYR A C 1
ATOM 771 O O . TYR A 1 101 ? -10.380 -9.375 5.117 1.00 98.56 101 TYR A O 1
ATOM 779 N N . GLU A 1 102 ? -11.817 -10.513 6.408 1.00 98.19 102 GLU A N 1
ATOM 780 C CA . GLU A 1 102 ? -11.533 -11.808 5.762 1.00 98.19 102 GLU A CA 1
ATOM 781 C C . GLU A 1 102 ? -11.880 -11.797 4.270 1.00 98.19 102 GLU A C 1
ATOM 783 O O . GLU A 1 102 ? -11.113 -12.282 3.451 1.00 98.19 102 GLU A O 1
ATOM 788 N N . LEU A 1 103 ? -12.986 -11.153 3.884 1.00 98.25 103 LEU A N 1
ATOM 789 C CA . LEU A 1 103 ? -13.346 -11.039 2.469 1.00 98.25 103 LEU A CA 1
ATOM 790 C C . LEU A 1 103 ? -12.374 -10.128 1.700 1.00 98.25 103 LEU A C 1
ATOM 792 O O . LEU A 1 103 ? -12.133 -10.351 0.518 1.00 98.25 103 LEU A O 1
ATOM 796 N N . ALA A 1 104 ? -11.823 -9.099 2.348 1.00 98.12 104 ALA A N 1
ATOM 797 C CA . ALA A 1 104 ? -10.770 -8.274 1.764 1.00 98.12 104 ALA A CA 1
ATOM 798 C C . ALA A 1 104 ? -9.482 -9.086 1.538 1.00 98.12 104 ALA A C 1
ATOM 800 O O . ALA A 1 104 ? -8.866 -8.944 0.483 1.00 98.12 104 ALA A O 1
ATOM 801 N N . LYS A 1 105 ? -9.114 -9.963 2.486 1.00 98.12 105 LYS A N 1
ATOM 802 C CA . LYS A 1 105 ? -8.000 -10.914 2.333 1.00 98.12 105 LYS A CA 1
ATOM 803 C C . LYS A 1 105 ? -8.241 -11.849 1.156 1.00 98.12 105 LYS A C 1
ATOM 805 O O . LYS A 1 105 ? -7.440 -11.832 0.226 1.00 98.12 105 LYS A O 1
ATOM 810 N N . ASP A 1 106 ? -9.385 -12.532 1.129 1.00 97.81 106 ASP A N 1
ATOM 811 C CA . ASP A 1 106 ? -9.763 -13.435 0.037 1.00 97.81 106 ASP A CA 1
ATOM 812 C C . ASP A 1 106 ? -9.672 -12.737 -1.334 1.00 97.81 106 ASP A C 1
ATOM 814 O O . ASP A 1 106 ? -9.112 -13.277 -2.285 1.00 97.81 106 ASP A O 1
ATOM 818 N N . GLN A 1 107 ? -10.171 -11.500 -1.446 1.00 96.69 107 GLN A N 1
ATOM 819 C CA . GLN A 1 107 ? -10.163 -10.755 -2.712 1.00 96.69 107 GLN A CA 1
ATOM 820 C C . GLN A 1 107 ? -8.764 -10.336 -3.170 1.00 96.69 107 GLN A C 1
ATOM 822 O O . GLN A 1 107 ? -8.507 -10.307 -4.375 1.00 96.69 107 GLN A O 1
ATOM 827 N N . CYS A 1 108 ? -7.858 -10.010 -2.248 1.00 96.94 108 CYS A N 1
ATOM 828 C CA . CYS A 1 108 ? -6.467 -9.765 -2.615 1.00 96.94 108 CYS A CA 1
ATOM 829 C C . CYS A 1 108 ? -5.749 -11.074 -2.977 1.00 96.94 108 CYS A C 1
ATOM 831 O O . CYS A 1 108 ? -5.003 -11.111 -3.961 1.00 96.94 108 CYS A O 1
ATOM 833 N N . GLU A 1 109 ? -6.016 -12.161 -2.256 1.00 96.50 109 GLU A N 1
ATOM 834 C CA . GLU A 1 109 ? -5.445 -13.482 -2.536 1.00 96.50 109 GLU A CA 1
ATOM 835 C C . GLU A 1 109 ? -5.883 -14.028 -3.905 1.00 96.50 109 GLU A C 1
ATOM 837 O O . GLU A 1 109 ? -5.065 -14.602 -4.626 1.00 96.50 109 GLU A O 1
ATOM 842 N N . GLU A 1 110 ? -7.129 -13.777 -4.327 1.00 94.94 110 GLU A N 1
ATOM 843 C CA . GLU A 1 110 ? -7.652 -14.154 -5.653 1.00 94.94 110 GLU A CA 1
ATOM 844 C C . GLU A 1 110 ? -6.826 -13.586 -6.820 1.00 94.94 110 GLU A C 1
ATOM 846 O O . GLU A 1 110 ? -6.758 -14.200 -7.889 1.00 94.94 110 GLU A O 1
ATOM 851 N N . ILE A 1 111 ? -6.176 -12.436 -6.622 1.00 92.06 111 ILE A N 1
ATOM 852 C CA . ILE A 1 111 ? -5.292 -11.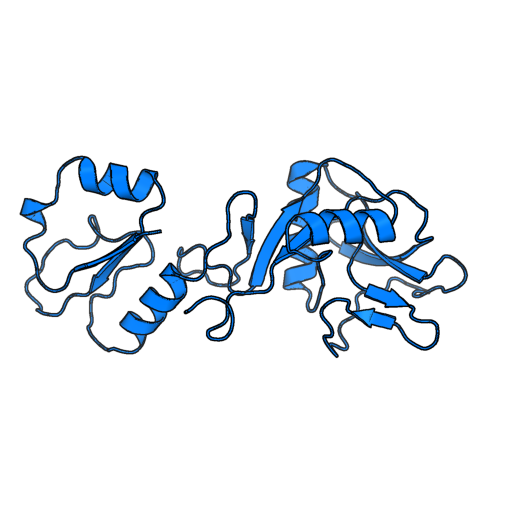798 -7.610 1.00 92.06 111 ILE A CA 1
ATOM 853 C C . ILE A 1 111 ? -3.801 -11.985 -7.275 1.00 92.06 111 ILE A C 1
ATOM 855 O O . ILE A 1 111 ? -2.950 -11.291 -7.828 1.00 92.06 111 ILE A O 1
ATOM 859 N N . GLY A 1 112 ? -3.475 -12.940 -6.396 1.00 92.81 112 GLY A N 1
ATOM 860 C CA . GLY A 1 112 ? -2.102 -13.297 -6.028 1.00 92.81 112 GLY A CA 1
ATOM 861 C C . GLY A 1 112 ? -1.401 -12.274 -5.134 1.00 92.81 112 GLY A C 1
ATOM 862 O O . GLY A 1 112 ? -0.174 -12.200 -5.145 1.00 92.81 112 GLY A O 1
ATOM 863 N N . SER A 1 113 ? -2.164 -11.478 -4.389 1.00 95.12 113 SER A N 1
ATOM 864 C CA . SER A 1 113 ? -1.685 -10.376 -3.549 1.00 95.12 113 SER A CA 1
ATOM 865 C C . SER A 1 113 ? -2.194 -10.513 -2.111 1.00 95.12 113 SER A C 1
ATOM 867 O O . SER A 1 113 ? -2.907 -11.459 -1.789 1.00 95.12 113 SER A O 1
ATOM 869 N N . ILE A 1 114 ? -1.834 -9.576 -1.239 1.00 97.50 114 ILE A N 1
ATOM 870 C CA . ILE A 1 114 ? -2.310 -9.522 0.152 1.00 97.50 114 ILE A CA 1
ATOM 871 C C . ILE A 1 114 ? -2.969 -8.173 0.430 1.00 97.50 114 ILE A C 1
ATOM 873 O O . ILE A 1 114 ? -2.806 -7.236 -0.346 1.00 97.50 114 ILE A O 1
ATOM 877 N N . VAL A 1 115 ? -3.701 -8.038 1.538 1.00 98.06 115 VAL A N 1
ATOM 878 C CA . VAL A 1 115 ? -4.093 -6.703 2.020 1.00 98.06 115 VAL A CA 1
ATOM 879 C C . VAL A 1 115 ? -2.826 -5.917 2.367 1.00 98.06 115 VAL A C 1
ATOM 881 O O . VAL A 1 115 ? -1.919 -6.445 3.006 1.00 98.06 115 VAL A O 1
ATOM 884 N N . SER A 1 116 ? -2.767 -4.655 1.953 1.00 97.75 116 SER A N 1
ATOM 885 C CA . SER A 1 116 ? -1.589 -3.807 2.109 1.00 97.75 116 SER A CA 1
ATOM 886 C C . SER A 1 116 ? -1.109 -3.724 3.555 1.00 97.75 116 SER A C 1
ATOM 888 O O . SER A 1 116 ? -1.907 -3.531 4.479 1.00 97.75 116 SER A O 1
ATOM 890 N N . THR A 1 117 ? 0.201 -3.806 3.729 1.00 97.81 117 THR A N 1
ATOM 891 C CA . THR A 1 117 ? 0.913 -3.718 5.002 1.00 97.81 117 THR A CA 1
ATOM 892 C C . THR A 1 117 ? 1.623 -2.372 5.130 1.00 97.81 117 THR A C 1
ATOM 894 O O . THR A 1 117 ? 1.810 -1.650 4.150 1.00 97.81 117 THR A O 1
ATOM 897 N N . VAL A 1 118 ? 1.972 -1.970 6.355 1.00 97.69 118 VAL A N 1
ATOM 898 C CA . VAL A 1 118 ? 2.542 -0.642 6.610 1.00 97.69 118 VAL A CA 1
ATOM 899 C C . VAL A 1 118 ? 3.697 -0.740 7.588 1.00 97.69 118 VAL A C 1
ATOM 901 O O . VAL A 1 118 ? 3.498 -0.986 8.771 1.00 97.69 118 VAL A O 1
ATOM 904 N N . HIS A 1 119 ? 4.906 -0.467 7.105 1.00 96.31 119 HIS A N 1
ATOM 905 C CA . HIS A 1 119 ? 6.133 -0.629 7.897 1.00 96.31 119 HIS A CA 1
ATOM 906 C C . HIS A 1 119 ? 6.869 0.681 8.193 1.00 96.31 119 HIS A C 1
ATOM 908 O O . HIS A 1 119 ? 7.875 0.669 8.898 1.00 96.31 119 HIS A O 1
ATOM 914 N N . ASP A 1 120 ? 6.375 1.806 7.675 1.00 96.06 120 ASP A N 1
ATOM 915 C CA . ASP A 1 120 ? 6.902 3.145 7.934 1.00 96.06 120 ASP A CA 1
ATOM 916 C C . ASP A 1 120 ? 5.888 4.243 7.551 1.00 96.06 120 ASP A C 1
ATOM 918 O O . ASP A 1 120 ? 4.847 3.988 6.938 1.00 96.06 120 ASP A O 1
ATOM 922 N N . ASP A 1 121 ? 6.214 5.494 7.895 1.00 95.81 121 ASP A N 1
ATOM 923 C CA . ASP A 1 121 ? 5.364 6.653 7.599 1.00 95.81 121 ASP A CA 1
ATOM 924 C C . ASP A 1 121 ? 5.215 6.942 6.100 1.00 95.81 121 ASP A C 1
ATOM 926 O O . ASP A 1 121 ? 4.206 7.516 5.689 1.00 95.81 121 ASP A O 1
ATOM 930 N N . GLY A 1 122 ? 6.200 6.572 5.278 1.00 94.81 122 GLY A N 1
ATOM 931 C CA . GLY A 1 122 ? 6.129 6.754 3.830 1.00 94.81 122 GLY A CA 1
ATOM 932 C C . GLY A 1 122 ? 5.022 5.895 3.230 1.00 94.81 122 GLY A C 1
ATOM 933 O O . GLY A 1 122 ? 4.173 6.410 2.503 1.00 94.81 122 GLY A O 1
ATOM 934 N N . MET A 1 123 ? 4.979 4.615 3.612 1.00 95.56 123 MET A N 1
ATOM 935 C CA . MET A 1 123 ? 3.930 3.686 3.196 1.00 95.56 123 MET A CA 1
ATOM 936 C C . MET A 1 123 ? 2.552 4.123 3.698 1.00 95.56 123 MET A C 1
ATOM 938 O O . MET A 1 123 ? 1.603 4.184 2.921 1.00 95.56 123 MET A O 1
ATOM 942 N N . GLU A 1 124 ? 2.448 4.516 4.969 1.00 97.00 124 GLU A N 1
ATOM 943 C CA . GLU A 1 124 ? 1.191 5.008 5.541 1.00 97.00 124 GLU A CA 1
ATOM 944 C C . GLU A 1 124 ? 0.619 6.186 4.736 1.00 97.00 124 GLU A C 1
ATOM 946 O O . GLU A 1 124 ? -0.572 6.223 4.409 1.00 97.00 124 GLU A O 1
ATOM 951 N N . ASN A 1 125 ? 1.472 7.165 4.424 1.00 95.31 125 ASN A N 1
ATOM 952 C CA . ASN A 1 125 ? 1.074 8.351 3.678 1.00 95.31 125 ASN A CA 1
ATOM 953 C C . ASN A 1 125 ? 0.699 7.996 2.235 1.00 95.31 125 ASN A C 1
ATOM 955 O O . ASN A 1 125 ? -0.298 8.515 1.729 1.00 95.31 125 ASN A O 1
ATOM 959 N N . HIS A 1 126 ? 1.464 7.106 1.594 1.00 94.88 126 HIS A N 1
ATOM 960 C CA . HIS A 1 126 ? 1.184 6.629 0.244 1.00 94.88 126 HIS A CA 1
ATOM 961 C C . HIS A 1 126 ? -0.193 5.970 0.159 1.00 94.88 126 HIS A C 1
ATOM 963 O O . HIS A 1 126 ? -1.018 6.423 -0.626 1.00 94.88 126 HIS A O 1
ATOM 969 N N . LEU A 1 127 ? -0.486 4.975 1.002 1.00 95.88 127 LEU A N 1
ATOM 970 C CA . LEU A 1 127 ? -1.755 4.240 0.957 1.00 95.88 127 LEU A CA 1
ATOM 971 C C . LEU A 1 127 ? -2.965 5.145 1.210 1.00 95.88 127 LEU A C 1
ATOM 973 O O . LEU A 1 127 ? -3.971 5.062 0.502 1.00 95.88 127 LEU A O 1
ATOM 977 N N . ASN A 1 128 ? -2.865 6.062 2.177 1.00 95.44 128 ASN A N 1
ATOM 978 C CA . ASN A 1 128 ? -3.941 7.013 2.456 1.00 95.44 128 ASN A CA 1
ATOM 979 C C . ASN A 1 128 ? -4.166 7.995 1.297 1.00 95.44 128 ASN A C 1
ATOM 981 O O . ASN A 1 128 ? -5.317 8.304 0.978 1.00 95.44 128 ASN A O 1
ATOM 985 N N . ALA A 1 129 ? -3.097 8.486 0.663 1.00 94.31 129 ALA A N 1
ATOM 986 C CA . ALA A 1 129 ? -3.203 9.342 -0.516 1.00 94.31 129 ALA A CA 1
ATOM 987 C C . ALA A 1 129 ? -3.786 8.568 -1.707 1.00 94.31 129 ALA A C 1
ATOM 989 O O . ALA A 1 129 ? -4.771 9.011 -2.297 1.00 94.31 129 ALA A O 1
ATOM 990 N N . PHE A 1 130 ? -3.250 7.377 -1.976 1.00 94.25 130 PHE A N 1
ATOM 991 C CA . PHE A 1 130 ? -3.664 6.485 -3.054 1.00 94.25 130 PHE A CA 1
ATOM 992 C C . PHE A 1 130 ? -5.153 6.137 -2.961 1.00 94.25 130 PHE A C 1
ATOM 994 O O . PHE A 1 130 ? -5.883 6.250 -3.942 1.00 94.25 130 PHE A O 1
ATOM 1001 N N . LEU A 1 131 ? -5.654 5.816 -1.764 1.00 95.31 131 LEU A N 1
ATOM 1002 C CA . LEU A 1 131 ? -7.086 5.620 -1.542 1.00 95.31 131 LEU A CA 1
AT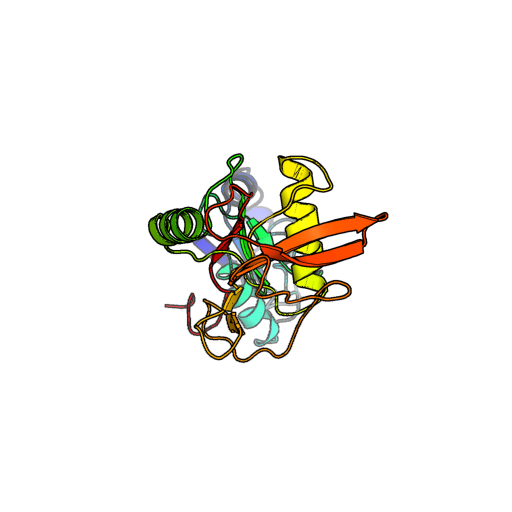OM 1003 C C . LEU A 1 131 ? -7.884 6.917 -1.725 1.00 95.31 131 LEU A C 1
ATOM 1005 O O . LEU A 1 131 ? -8.947 6.917 -2.352 1.00 95.31 131 LEU A O 1
ATOM 1009 N N . SER A 1 132 ? -7.393 8.027 -1.165 1.00 93.75 132 SER A N 1
ATOM 1010 C CA . SER A 1 132 ? -8.096 9.310 -1.194 1.00 93.75 132 SER A CA 1
ATOM 1011 C C . SER A 1 132 ? -8.299 9.839 -2.612 1.00 93.75 132 SER A C 1
ATOM 1013 O O . SER A 1 132 ? -9.315 10.485 -2.871 1.00 93.75 132 SER A O 1
ATOM 1015 N N . GLU A 1 133 ? -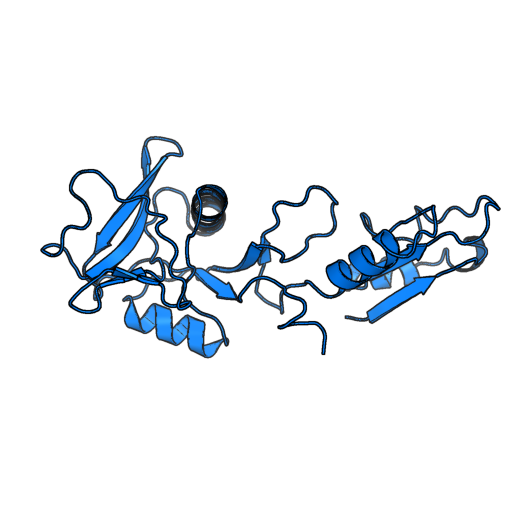7.368 9.577 -3.526 1.00 92.56 133 GLU A N 1
ATOM 1016 C CA . GLU A 1 133 ? -7.499 9.926 -4.944 1.00 92.56 133 GLU A CA 1
ATOM 1017 C C . GLU A 1 133 ? -8.668 9.199 -5.621 1.00 92.56 133 GLU A C 1
ATOM 1019 O O . GLU A 1 133 ? -9.301 9.752 -6.518 1.00 92.56 133 GLU A O 1
ATOM 1024 N N . GLN A 1 134 ? -8.995 7.987 -5.165 1.00 90.75 134 GLN A N 1
ATOM 1025 C CA . GLN A 1 134 ? -10.009 7.133 -5.786 1.00 90.75 134 GLN A CA 1
ATOM 1026 C C . GLN A 1 134 ? -11.396 7.311 -5.162 1.00 90.75 134 GLN A C 1
ATOM 1028 O O . GLN A 1 134 ? -12.401 7.365 -5.872 1.00 90.75 134 GLN A O 1
ATOM 1033 N N . VAL A 1 135 ? -11.473 7.388 -3.828 1.00 94.25 135 VAL A N 1
ATOM 1034 C CA . VAL A 1 135 ? -12.750 7.351 -3.082 1.00 94.25 135 VAL A CA 1
ATOM 1035 C C . VAL A 1 135 ? -12.959 8.546 -2.143 1.00 94.25 135 VAL A C 1
ATOM 1037 O O . VAL A 1 135 ? -13.952 8.613 -1.405 1.00 94.25 135 VAL A O 1
ATOM 1040 N N . GLY A 1 136 ? -12.056 9.525 -2.197 1.00 92.50 136 GLY A N 1
ATOM 1041 C CA . GLY A 1 136 ? -12.083 10.739 -1.389 1.00 92.50 136 GLY A CA 1
ATOM 1042 C C . GLY A 1 136 ? -11.430 10.588 -0.007 1.00 92.50 136 GLY A C 1
ATOM 1043 O O . GLY A 1 136 ? -11.124 9.482 0.437 1.00 92.50 136 GLY A O 1
ATOM 1044 N N . PRO A 1 137 ? -11.232 11.707 0.710 1.00 92.50 137 PRO A N 1
ATOM 1045 C CA . PRO A 1 137 ? -10.495 11.725 1.971 1.00 92.50 137 PRO A CA 1
ATOM 1046 C C . PRO A 1 137 ? -11.279 11.093 3.130 1.00 92.50 137 PRO A C 1
ATOM 1048 O O . PRO A 1 137 ? -12.505 10.932 3.078 1.00 92.50 137 PRO A O 1
ATOM 1051 N N . LYS A 1 138 ? -10.569 10.803 4.231 1.00 92.88 138 LYS A N 1
ATOM 1052 C CA . LYS A 1 138 ? -11.121 10.293 5.508 1.00 92.88 138 LYS A CA 1
ATOM 1053 C C . LYS A 1 138 ? -11.842 8.944 5.432 1.00 92.88 138 LYS A C 1
ATOM 1055 O O . LYS A 1 138 ? -12.584 8.587 6.355 1.00 92.88 138 LYS A O 1
ATOM 1060 N N . LYS A 1 139 ? -11.642 8.185 4.354 1.00 95.00 139 LYS A N 1
ATOM 1061 C CA . LYS A 1 139 ? -12.166 6.824 4.231 1.00 95.00 139 LYS A CA 1
ATOM 1062 C C . LYS A 1 139 ? -11.272 5.854 5.008 1.00 95.00 139 LYS A C 1
ATOM 1064 O O . LYS A 1 139 ? -10.060 5.888 4.816 1.00 95.00 139 LYS A O 1
ATOM 1069 N N . PRO A 1 140 ? -11.840 5.027 5.902 1.00 97.00 140 PRO A N 1
ATOM 1070 C CA . PRO A 1 140 ? -11.063 4.012 6.588 1.00 97.00 140 PRO A CA 1
ATOM 1071 C C . PRO A 1 140 ? -10.755 2.861 5.629 1.00 97.00 140 PRO A C 1
ATOM 1073 O O . PRO A 1 140 ? -11.625 2.467 4.844 1.00 97.00 140 PRO A O 1
ATOM 1076 N N . HIS A 1 141 ? -9.558 2.298 5.739 1.00 98.19 141 HIS A N 1
ATOM 1077 C CA . HIS A 1 141 ? -9.185 1.091 5.014 1.00 98.19 141 HIS A CA 1
ATOM 1078 C C . HIS A 1 141 ? -8.482 0.086 5.911 1.00 98.19 141 HIS A C 1
ATOM 1080 O O . HIS A 1 141 ? -7.751 0.467 6.825 1.00 98.19 141 HIS A O 1
ATOM 1086 N N . TRP A 1 142 ? -8.737 -1.191 5.650 1.00 98.62 142 TRP A N 1
ATOM 1087 C CA . TRP A 1 142 ? -8.030 -2.284 6.291 1.00 98.62 142 TRP A CA 1
ATOM 1088 C C . TRP A 1 142 ? -6.538 -2.219 5.987 1.00 98.62 142 TRP A C 1
ATOM 1090 O O . TRP A 1 142 ? -6.136 -1.890 4.870 1.00 98.62 142 TRP A O 1
ATOM 1100 N N . ILE A 1 143 ? -5.749 -2.555 7.000 1.00 98.38 143 ILE A N 1
ATOM 1101 C CA . ILE A 1 143 ? -4.323 -2.837 6.890 1.00 98.38 143 ILE A CA 1
ATOM 1102 C C . ILE A 1 143 ? -4.147 -4.313 7.234 1.00 98.38 143 ILE A C 1
ATOM 1104 O O . ILE A 1 143 ? -4.854 -4.814 8.106 1.00 98.38 143 ILE A O 1
ATOM 1108 N N . GLY A 1 144 ? -3.204 -4.990 6.583 1.00 98.31 144 GLY A N 1
ATOM 1109 C CA . GLY A 1 144 ? -2.827 -6.377 6.850 1.00 98.31 144 GLY A CA 1
ATOM 1110 C C . GLY A 1 144 ? -2.142 -6.588 8.208 1.00 98.31 144 GLY A C 1
ATOM 1111 O O . GLY A 1 144 ? -1.031 -7.109 8.254 1.00 98.31 144 GLY A O 1
ATOM 1112 N N . TYR A 1 145 ? -2.781 -6.152 9.296 1.00 98.62 145 TYR A N 1
ATOM 1113 C CA . TYR A 1 145 ? -2.320 -6.268 10.675 1.00 98.62 145 TYR A CA 1
ATOM 1114 C C . TYR A 1 145 ? -3.485 -6.722 11.557 1.00 98.62 145 TYR A C 1
ATOM 1116 O O . TYR A 1 145 ? -4.506 -6.034 11.671 1.00 98.62 145 TYR A O 1
ATOM 1124 N N . GLU A 1 146 ? -3.360 -7.896 12.167 1.00 98.19 146 GLU A N 1
ATOM 1125 C CA . GLU A 1 146 ? -4.454 -8.541 12.896 1.00 98.19 146 GLU A CA 1
ATOM 1126 C C . GLU A 1 146 ? -4.000 -9.161 14.215 1.00 98.19 146 GLU A C 1
ATOM 1128 O O . GLU A 1 146 ? -2.833 -9.490 14.404 1.00 98.19 146 GLU A O 1
ATOM 1133 N N . TYR A 1 147 ? -4.931 -9.282 15.161 1.00 98.31 147 TYR A N 1
ATOM 1134 C CA . TYR A 1 147 ? -4.674 -9.884 16.462 1.00 98.31 147 TYR A CA 1
ATOM 1135 C C . TYR A 1 147 ? -4.954 -11.387 16.423 1.00 98.31 147 TYR A C 1
ATOM 1137 O O . TYR A 1 147 ? -6.116 -11.803 16.372 1.00 98.31 147 TYR A O 1
ATOM 1145 N N . ASN A 1 148 ? -3.905 -12.198 16.545 1.00 95.50 148 ASN A N 1
ATOM 1146 C CA . ASN A 1 148 ? -3.988 -13.661 16.461 1.00 95.50 148 ASN A CA 1
ATOM 1147 C C . ASN A 1 148 ? -4.512 -14.337 17.749 1.00 95.50 148 ASN A C 1
ATOM 1149 O O . ASN A 1 148 ? -4.687 -15.554 17.801 1.00 95.50 148 ASN A O 1
ATOM 1153 N N . GLY A 1 149 ? -4.794 -13.553 18.796 1.00 96.00 149 GLY A N 1
ATOM 1154 C CA . GLY A 1 149 ? -5.220 -14.039 20.112 1.00 96.00 149 GLY A CA 1
ATOM 1155 C C . GLY A 1 149 ? -4.168 -13.856 21.205 1.00 96.00 149 GLY A C 1
ATOM 1156 O O . GLY A 1 149 ? -4.533 -13.840 22.381 1.00 96.00 149 GLY A O 1
ATOM 1157 N N . GLU A 1 150 ? -2.908 -13.655 20.823 1.00 95.69 150 GLU A N 1
ATOM 1158 C CA . GLU A 1 150 ? -1.787 -13.385 21.726 1.00 95.69 150 GLU A CA 1
ATOM 1159 C C . GLU A 1 150 ? -1.175 -12.014 21.430 1.00 95.69 150 GLU A C 1
ATOM 1161 O O . GLU A 1 150 ? -1.098 -11.166 22.326 1.00 95.69 150 GLU A O 1
ATOM 1166 N N . GLU A 1 151 ? -0.847 -11.751 20.166 1.00 96.44 151 GLU A N 1
ATOM 1167 C CA . GLU A 1 151 ? -0.218 -10.517 19.703 1.00 96.44 151 GLU A CA 1
ATOM 1168 C C . GLU A 1 151 ? -0.782 -10.034 18.360 1.00 96.44 151 GLU A C 1
ATOM 1170 O O . GLU A 1 151 ? -1.590 -10.707 17.718 1.00 96.44 151 GLU A O 1
ATOM 1175 N N . TRP A 1 152 ? -0.407 -8.812 17.981 1.00 97.94 152 TRP A N 1
ATOM 1176 C CA . TRP A 1 152 ? -0.722 -8.263 16.668 1.00 97.94 152 TRP A CA 1
ATOM 1177 C C . TRP A 1 152 ? 0.383 -8.635 15.678 1.00 97.94 152 TRP A C 1
ATOM 1179 O O . TRP A 1 152 ? 1.551 -8.333 15.929 1.00 97.94 152 TRP A O 1
ATOM 1189 N N . GLU A 1 153 ? 0.012 -9.238 14.553 1.00 97.94 153 GLU A N 1
ATOM 1190 C CA . GLU A 1 153 ? 0.937 -9.749 13.542 1.00 97.94 153 GLU A CA 1
ATOM 1191 C C . GLU A 1 153 ? 0.623 -9.215 12.144 1.00 97.94 153 GLU A C 1
ATOM 1193 O O . GLU A 1 153 ? -0.530 -8.936 11.800 1.00 97.94 153 GLU A O 1
ATOM 1198 N N . TRP A 1 154 ? 1.674 -9.052 11.340 1.00 98.31 154 TRP A N 1
ATOM 1199 C CA . TRP A 1 154 ? 1.562 -8.659 9.942 1.00 98.31 154 TRP A CA 1
ATOM 1200 C C . TRP A 1 154 ? 1.300 -9.876 9.063 1.00 98.31 154 TRP A C 1
ATOM 1202 O O . TRP A 1 154 ? 1.990 -10.891 9.172 1.00 98.31 154 TRP A O 1
ATOM 1212 N N . ILE A 1 155 ? 0.354 -9.759 8.134 1.00 97.56 155 ILE A N 1
ATOM 1213 C CA . ILE A 1 155 ? -0.005 -10.874 7.244 1.00 97.56 155 ILE A CA 1
ATOM 1214 C C . ILE A 1 155 ? 1.084 -11.191 6.205 1.00 97.56 155 ILE A C 1
ATOM 1216 O O . ILE A 1 155 ? 1.088 -12.270 5.619 1.00 97.56 155 ILE A O 1
ATOM 1220 N N . ASP A 1 156 ? 2.043 -10.283 5.999 1.00 95.88 156 ASP A N 1
ATOM 1221 C CA . ASP A 1 156 ? 3.246 -10.514 5.188 1.00 95.88 156 ASP A CA 1
ATOM 1222 C C . ASP A 1 156 ? 4.353 -11.272 5.950 1.00 95.88 156 ASP A C 1
ATOM 1224 O O . ASP A 1 156 ? 5.440 -11.488 5.413 1.00 95.88 156 ASP A O 1
ATOM 1228 N N . SER A 1 157 ? 4.078 -11.699 7.191 1.00 95.50 157 SER A N 1
ATOM 1229 C CA . SER A 1 157 ? 5.024 -12.351 8.108 1.00 95.50 157 SER A CA 1
ATOM 1230 C C . SER A 1 157 ? 6.201 -11.471 8.558 1.00 95.50 157 SER A C 1
ATOM 1232 O O . SER A 1 157 ? 7.195 -11.982 9.081 1.00 95.50 157 SER A O 1
ATOM 1234 N N . SER A 1 158 ? 6.119 -10.151 8.373 1.00 94.56 158 SER A N 1
ATOM 1235 C CA . SER A 1 158 ? 7.108 -9.200 8.874 1.00 94.56 158 SER A CA 1
ATOM 1236 C C . SER A 1 158 ? 7.092 -9.130 10.401 1.00 94.56 158 SER A C 1
ATOM 1238 O O . SER A 1 158 ? 6.043 -9.099 11.039 1.00 94.56 158 SER A O 1
ATOM 1240 N N . THR A 1 159 ? 8.274 -9.017 11.009 1.00 95.38 159 THR A N 1
ATOM 1241 C CA . THR A 1 159 ? 8.431 -8.757 12.452 1.00 95.38 159 THR A CA 1
ATOM 1242 C C . THR A 1 159 ? 8.603 -7.264 12.749 1.00 95.38 159 THR A C 1
ATOM 1244 O O . THR A 1 159 ? 9.236 -6.891 13.740 1.00 95.38 159 THR A O 1
ATOM 1247 N N . SER A 1 160 ? 8.143 -6.396 11.844 1.00 94.44 160 SER A N 1
ATOM 1248 C CA . SER A 1 160 ? 8.279 -4.947 11.976 1.00 94.44 160 SER A CA 1
ATOM 1249 C C . SER A 1 160 ? 7.596 -4.441 13.254 1.00 94.44 160 SER A C 1
ATOM 1251 O O . SER A 1 160 ? 6.409 -4.707 13.456 1.00 94.44 160 SER A O 1
ATOM 1253 N N . PRO A 1 161 ? 8.301 -3.668 14.103 1.00 95.31 161 PRO A N 1
ATOM 1254 C CA . PRO A 1 161 ? 7.716 -3.063 15.296 1.00 95.31 161 PRO A CA 1
ATOM 1255 C C . PRO A 1 161 ? 6.974 -1.751 14.990 1.00 95.31 161 PRO A C 1
ATOM 1257 O O . PRO A 1 161 ? 6.574 -1.050 15.920 1.00 95.31 161 PRO A O 1
ATOM 1260 N N . TYR A 1 162 ? 6.866 -1.355 13.716 1.00 97.56 162 TYR A N 1
ATOM 1261 C CA . TYR A 1 162 ? 6.231 -0.098 13.337 1.00 97.56 162 TYR A CA 1
ATOM 1262 C C . TYR A 1 162 ? 4.742 -0.119 13.684 1.00 97.56 162 TYR A C 1
ATOM 1264 O O . TYR A 1 162 ? 4.027 -1.076 13.398 1.00 97.56 162 TYR A O 1
ATOM 1272 N N . THR A 1 163 ? 4.268 0.965 14.296 1.00 97.31 163 THR A N 1
ATOM 1273 C CA . THR A 1 163 ? 2.846 1.154 14.574 1.00 97.31 163 THR A CA 1
ATOM 1274 C C . THR A 1 163 ? 2.477 2.618 14.424 1.00 97.31 163 THR A C 1
ATOM 1276 O O . THR A 1 163 ? 3.270 3.496 14.777 1.00 97.31 163 THR A O 1
ATOM 1279 N N . LYS A 1 164 ? 1.232 2.874 14.023 1.00 97.69 164 LYS A N 1
ATOM 1280 C CA . LYS A 1 164 ? 0.624 4.206 14.071 1.00 97.69 164 LYS A CA 1
ATOM 1281 C C . LYS A 1 164 ? -0.705 4.207 14.821 1.00 97.69 164 LYS A C 1
ATOM 1283 O O . LYS A 1 164 ? -1.645 4.909 14.444 1.00 97.69 164 LYS A O 1
ATOM 1288 N N . TRP A 1 165 ? -0.793 3.394 15.874 1.00 98.25 165 TRP A N 1
ATOM 1289 C CA . TRP A 1 165 ? -1.971 3.329 16.736 1.00 98.25 165 TRP A CA 1
ATOM 1290 C C . TRP A 1 165 ? -2.380 4.717 17.234 1.00 98.25 165 TRP A C 1
ATOM 1292 O O . TRP A 1 165 ? -1.546 5.531 17.637 1.00 98.25 165 TRP A O 1
ATOM 1302 N N . GLY A 1 166 ? -3.682 4.992 17.177 1.00 97.69 166 GLY A N 1
ATOM 1303 C CA . GLY A 1 166 ? -4.266 6.191 17.756 1.00 97.69 166 GLY A CA 1
ATOM 1304 C C . GLY A 1 166 ? -4.188 6.206 19.284 1.00 97.69 166 GLY A C 1
ATOM 1305 O O . GLY A 1 166 ? -3.748 5.258 19.932 1.00 97.69 166 GLY A O 1
ATOM 1306 N N . SER A 1 167 ? -4.658 7.305 19.876 1.00 96.75 167 SER A N 1
ATOM 1307 C CA . SER A 1 167 ? -4.849 7.364 21.329 1.00 96.75 167 SER A CA 1
ATOM 1308 C C . SER A 1 167 ? -5.766 6.230 21.776 1.00 96.75 167 SER A C 1
ATOM 1310 O O . SER A 1 167 ? -6.827 6.037 21.187 1.00 96.75 167 SER A O 1
ATOM 1312 N N . ASP A 1 168 ? -5.356 5.530 22.832 1.00 96.75 168 ASP A N 1
ATOM 1313 C CA . ASP A 1 168 ? -6.096 4.425 23.453 1.00 96.75 168 ASP A CA 1
ATOM 1314 C C . ASP A 1 168 ? -6.260 3.166 22.573 1.00 96.75 168 ASP A C 1
ATOM 1316 O O . ASP A 1 168 ? -7.067 2.289 22.888 1.00 96.75 168 ASP A O 1
ATOM 1320 N N . GLU A 1 169 ? -5.459 3.045 21.509 1.00 97.94 169 GLU A N 1
ATOM 1321 C CA . GLU A 1 169 ? -5.385 1.876 20.628 1.00 97.94 169 GLU A CA 1
ATOM 1322 C C . GLU A 1 169 ? -4.082 1.072 20.851 1.00 97.94 169 GLU A C 1
ATOM 1324 O O . GLU A 1 169 ? -3.082 1.633 21.311 1.00 97.94 169 GLU A O 1
ATOM 1329 N N . PRO A 1 170 ? -4.058 -0.236 20.529 1.00 96.94 170 PRO A N 1
ATOM 1330 C CA . PRO A 1 170 ? -5.175 -1.042 20.036 1.00 96.94 170 PRO A CA 1
ATOM 1331 C C . PRO A 1 170 ? -6.176 -1.411 21.141 1.00 96.94 170 PRO A C 1
ATOM 1333 O O . PRO A 1 170 ? -5.815 -1.972 22.179 1.00 96.94 170 PRO A O 1
ATOM 1336 N N . ASN A 1 171 ? -7.463 -1.168 20.902 1.00 97.25 171 ASN A N 1
ATOM 1337 C CA . ASN A 1 171 ? -8.533 -1.528 21.823 1.00 97.25 171 ASN A CA 1
ATOM 1338 C C . ASN A 1 171 ? -9.179 -2.866 21.436 1.00 97.25 171 ASN A C 1
ATOM 1340 O O . ASN A 1 171 ? -10.114 -2.937 20.647 1.00 97.25 171 ASN A O 1
ATOM 1344 N N . LEU A 1 172 ? -8.770 -3.959 22.079 1.00 97.19 172 LEU A N 1
ATOM 1345 C CA . LEU A 1 172 ? -9.318 -5.294 21.783 1.00 97.19 172 LEU A CA 1
ATOM 1346 C C . LEU A 1 172 ? -10.822 -5.460 22.100 1.00 97.19 172 LEU A C 1
ATOM 1348 O O . LEU A 1 172 ? -11.411 -6.495 21.780 1.00 97.19 172 LEU A O 1
ATOM 1352 N N . LYS A 1 173 ? -11.466 -4.466 22.734 1.00 96.81 173 LYS A N 1
ATOM 1353 C CA . LYS A 1 173 ? -12.927 -4.447 22.917 1.00 96.81 173 LYS A CA 1
ATOM 1354 C C . LYS A 1 173 ? -13.670 -3.994 21.659 1.00 96.81 173 LYS A C 1
ATOM 1356 O O . LYS A 1 173 ? -14.842 -4.335 21.532 1.00 96.81 173 LYS A O 1
ATOM 1361 N N . THR A 1 174 ? -13.034 -3.220 20.777 1.00 95.88 174 THR A N 1
ATOM 1362 C CA . THR A 1 174 ? -13.641 -2.739 19.524 1.00 95.88 174 THR A CA 1
ATOM 1363 C C . THR A 1 174 ? -13.423 -3.718 18.381 1.00 95.88 174 THR A C 1
ATOM 1365 O O . THR A 1 174 ? -14.318 -3.887 17.558 1.00 95.88 174 THR A O 1
ATOM 1368 N N . GLY A 1 175 ? -12.292 -4.423 18.363 1.00 97.06 175 GLY A N 1
ATOM 1369 C CA . GLY A 1 175 ? -12.097 -5.559 17.475 1.00 97.06 175 GLY A CA 1
ATOM 1370 C C . GLY A 1 175 ? -10.654 -6.033 17.391 1.00 97.06 175 GLY A C 1
ATOM 1371 O O . GLY A 1 175 ? -9.851 -5.763 18.281 1.00 97.06 175 GLY A O 1
ATOM 1372 N N . ARG A 1 176 ? -10.362 -6.819 16.356 1.00 98.31 176 ARG A N 1
ATOM 1373 C CA . ARG A 1 176 ? -9.102 -7.570 16.202 1.00 98.31 176 ARG A CA 1
ATOM 1374 C C . ARG A 1 176 ? -8.422 -7.347 14.851 1.00 98.31 176 ARG A C 1
ATOM 1376 O O . ARG A 1 176 ? -7.387 -7.945 14.608 1.00 98.31 176 ARG A O 1
ATOM 1383 N N . CYS A 1 177 ? -8.978 -6.481 14.007 1.00 98.69 177 CYS A N 1
ATOM 1384 C CA . CYS A 1 177 ? -8.439 -6.167 12.688 1.00 98.69 177 CYS A CA 1
ATOM 1385 C C . CYS A 1 177 ? -8.065 -4.686 12.632 1.00 98.69 177 CYS A C 1
ATOM 1387 O O . CYS A 1 177 ? -8.862 -3.837 13.043 1.00 98.69 177 CYS A O 1
ATOM 1389 N N . ALA A 1 178 ? -6.859 -4.361 12.173 1.00 98.69 178 ALA A N 1
ATOM 1390 C CA . ALA A 1 178 ? -6.375 -2.988 12.143 1.00 98.69 178 ALA A CA 1
ATOM 1391 C C . ALA A 1 178 ? -6.871 -2.260 10.895 1.00 98.69 178 ALA A C 1
ATOM 1393 O O . ALA A 1 178 ? -6.828 -2.787 9.785 1.00 98.69 178 ALA A O 1
ATOM 1394 N N . TYR A 1 179 ? -7.293 -1.011 11.053 1.00 98.69 179 TYR A N 1
ATOM 1395 C CA . TYR A 1 179 ? -7.566 -0.133 9.919 1.00 98.69 179 TYR A CA 1
ATOM 1396 C C . TYR A 1 179 ? -6.913 1.229 10.115 1.00 98.69 179 TYR A C 1
ATOM 1398 O O . TYR A 1 179 ? -6.884 1.742 11.235 1.00 98.69 179 TYR A O 1
ATOM 1406 N N . SER A 1 180 ? -6.451 1.838 9.023 1.00 98.44 180 SER A N 1
ATOM 1407 C CA . SER A 1 180 ? -5.991 3.228 9.009 1.00 98.44 180 SER A CA 1
ATOM 1408 C C . SER A 1 180 ? -7.113 4.160 8.574 1.00 98.44 180 SER A C 1
ATOM 1410 O O . SER A 1 180 ? -7.981 3.818 7.761 1.00 98.44 180 SER A O 1
ATOM 1412 N N . GLN A 1 181 ? -7.116 5.356 9.154 1.00 95.88 181 GLN A N 1
ATOM 1413 C CA . GLN A 1 181 ? -8.010 6.431 8.773 1.00 95.88 181 GLN A CA 1
ATOM 1414 C C . GLN A 1 181 ? -7.328 7.792 8.932 1.00 95.88 181 GLN A C 1
ATOM 1416 O O . GLN A 1 181 ? -6.745 8.104 9.973 1.00 95.88 181 GLN A O 1
ATOM 1421 N N . GLN A 1 182 ? -7.492 8.656 7.929 1.00 95.00 182 GLN A N 1
ATOM 1422 C CA . GLN A 1 182 ? -7.166 10.075 8.058 1.00 95.00 182 GLN A CA 1
ATOM 1423 C C . GLN A 1 182 ? -8.070 10.745 9.106 1.00 95.00 182 GLN A C 1
ATOM 1425 O O . GLN A 1 182 ? -9.299 10.746 8.985 1.00 95.00 182 GLN A O 1
ATOM 1430 N N . THR A 1 183 ? -7.455 11.354 10.117 1.00 91.25 183 THR A N 1
ATOM 1431 C CA . THR A 1 183 ? -8.132 11.983 11.255 1.00 91.25 183 THR A CA 1
ATOM 1432 C C . THR A 1 183 ? -8.305 13.489 11.023 1.00 91.25 183 THR A C 1
ATOM 1434 O O . THR A 1 183 ? -9.358 13.949 10.564 1.00 91.25 183 THR A O 1
ATOM 1437 N N . THR A 1 184 ? -7.274 14.282 11.307 1.00 88.75 184 THR A N 1
ATOM 1438 C CA . THR A 1 184 ? -7.261 15.742 11.160 1.00 88.75 184 THR A CA 1
ATOM 1439 C C . THR A 1 184 ? -6.181 16.196 10.187 1.00 88.75 184 THR A C 1
ATOM 1441 O O . THR A 1 184 ? -5.024 15.797 10.279 1.00 88.75 184 THR A O 1
ATOM 1444 N N . GLY A 1 185 ? -6.552 17.073 9.248 1.00 86.44 185 GLY A N 1
ATOM 1445 C CA . GLY A 1 185 ? -5.645 17.482 8.174 1.00 86.44 185 GLY A CA 1
ATOM 1446 C C . GLY A 1 185 ? -5.166 16.266 7.381 1.00 86.44 185 GLY A C 1
ATOM 1447 O O . GLY A 1 185 ? -5.992 15.480 6.924 1.00 86.44 185 GLY A O 1
ATOM 1448 N N . PHE A 1 186 ? -3.846 16.110 7.270 1.00 85.19 186 PHE A N 1
ATOM 1449 C CA . PHE A 1 186 ? -3.191 14.963 6.634 1.00 85.19 186 PHE A CA 1
ATOM 1450 C C . PHE A 1 186 ? -2.758 13.874 7.626 1.00 85.19 186 PHE A C 1
ATOM 1452 O O . PHE A 1 186 ? -2.156 12.892 7.213 1.00 85.19 186 PHE A O 1
ATOM 1459 N N . ASN A 1 187 ? -3.058 14.027 8.920 1.00 93.38 187 ASN A N 1
ATOM 1460 C CA . ASN A 1 187 ? -2.687 13.030 9.917 1.00 93.38 187 ASN A CA 1
ATOM 1461 C C . ASN A 1 187 ? -3.544 11.778 9.769 1.00 93.38 187 ASN A C 1
ATOM 1463 O O . ASN A 1 187 ? -4.751 11.856 9.524 1.00 93.38 187 ASN A O 1
ATOM 1467 N N . THR A 1 188 ? -2.926 10.633 10.011 1.00 96.38 188 THR A N 1
ATOM 1468 C CA . THR A 1 188 ? -3.570 9.324 10.014 1.00 96.38 188 THR A CA 1
ATOM 1469 C C . THR A 1 188 ? -3.294 8.631 11.339 1.00 96.38 188 THR A C 1
ATOM 1471 O O . THR A 1 188 ? -2.327 8.953 12.034 1.00 96.38 188 THR A O 1
ATOM 1474 N N . ALA A 1 189 ? -4.186 7.726 11.717 1.00 97.88 189 ALA A N 1
ATOM 1475 C CA . ALA A 1 189 ? -4.014 6.867 12.876 1.00 97.88 189 ALA A CA 1
ATOM 1476 C C . ALA A 1 189 ? -4.680 5.519 12.613 1.00 97.88 189 ALA A C 1
ATOM 1478 O O . ALA A 1 189 ? -5.615 5.422 11.809 1.00 97.88 189 ALA A O 1
ATOM 1479 N N . TRP A 1 190 ? -4.193 4.500 13.308 1.00 98.50 190 TRP A N 1
ATOM 1480 C CA . TRP A 1 190 ? -4.735 3.153 13.254 1.00 98.50 190 TRP A CA 1
ATOM 1481 C C . TRP A 1 190 ? -5.653 2.881 14.431 1.00 98.50 190 TRP A C 1
ATOM 1483 O O . TRP A 1 190 ? -5.457 3.413 15.525 1.00 98.50 190 TRP A O 1
ATOM 1493 N N . PHE A 1 191 ? -6.624 2.007 14.201 1.00 98.56 191 PHE A N 1
ATOM 1494 C CA . PHE A 1 191 ? -7.619 1.619 15.190 1.00 98.56 191 PHE A CA 1
ATOM 1495 C C . PHE A 1 191 ? -7.943 0.134 15.064 1.00 98.56 191 PHE A C 1
ATOM 1497 O O . PHE A 1 191 ? -7.964 -0.415 13.958 1.00 98.56 191 PHE A O 1
ATOM 1504 N N . ALA A 1 192 ? -8.223 -0.514 16.192 1.00 98.50 192 ALA A N 1
ATOM 1505 C CA . ALA A 1 192 ? -8.756 -1.863 16.208 1.00 98.50 192 ALA A CA 1
ATOM 1506 C C . ALA A 1 192 ? -10.248 -1.824 15.842 1.00 98.50 192 ALA A C 1
ATOM 1508 O O . ALA A 1 192 ? -11.066 -1.193 16.515 1.00 98.50 192 ALA A O 1
ATOM 1509 N N . GLY A 1 193 ? -10.618 -2.490 14.751 1.00 97.88 193 GLY A N 1
ATOM 1510 C CA . GLY A 1 193 ? -11.979 -2.553 14.234 1.00 97.88 193 GLY A CA 1
ATOM 1511 C C . GLY A 1 193 ? -12.574 -3.952 14.302 1.00 97.88 193 GLY A C 1
ATOM 1512 O O . GLY A 1 193 ? -11.863 -4.960 14.247 1.00 97.88 193 GLY A O 1
ATOM 1513 N N . ASP A 1 194 ? -13.902 -4.008 14.397 1.00 98.31 194 ASP A N 1
ATOM 1514 C CA . ASP A 1 194 ? -14.665 -5.237 14.196 1.00 98.31 194 ASP A CA 1
ATOM 1515 C C . ASP A 1 194 ? -14.414 -5.748 12.772 1.00 98.31 194 ASP A C 1
ATOM 1517 O O . ASP A 1 194 ? -14.768 -5.087 11.794 1.00 98.31 194 ASP A O 1
ATOM 1521 N N . CYS A 1 195 ? -13.803 -6.927 12.673 1.00 98.44 195 CYS A N 1
ATOM 1522 C CA . CYS A 1 195 ? -13.415 -7.566 11.420 1.00 98.44 195 CYS A CA 1
ATOM 1523 C C . CYS A 1 195 ? -14.603 -7.825 10.480 1.00 98.44 195 CYS A C 1
ATOM 1525 O O . CYS A 1 195 ? -14.411 -7.977 9.278 1.00 98.44 195 CYS A O 1
ATOM 1527 N N . SER A 1 196 ? -15.832 -7.856 11.008 1.00 98.38 196 SER A N 1
ATOM 1528 C CA . SER A 1 196 ? -17.059 -8.013 10.221 1.00 98.38 196 SER A CA 1
ATOM 1529 C C . SER A 1 196 ? -17.586 -6.707 9.611 1.00 98.38 196 SER A C 1
ATOM 1531 O O . SER A 1 196 ? -18.513 -6.739 8.805 1.00 98.38 196 SER A O 1
ATOM 1533 N N . SER A 1 197 ? -17.017 -5.556 9.982 1.00 98.12 197 SER A N 1
ATOM 1534 C CA . SER A 1 197 ? -17.412 -4.257 9.432 1.00 98.12 197 SER A CA 1
ATOM 1535 C C . SER A 1 197 ? -16.858 -4.039 8.030 1.00 98.12 197 SER A C 1
ATOM 1537 O O . SER A 1 197 ? -15.700 -4.328 7.757 1.00 98.12 197 SER A O 1
ATOM 1539 N N . ASP A 1 198 ? -17.639 -3.410 7.160 1.00 98.19 198 ASP A N 1
ATOM 1540 C CA . ASP A 1 198 ? -17.159 -3.063 5.828 1.00 98.19 198 ASP A CA 1
ATOM 1541 C C . ASP A 1 198 ? -16.225 -1.841 5.858 1.00 98.19 198 ASP A C 1
ATOM 1543 O O . ASP A 1 198 ? -16.594 -0.756 6.325 1.00 98.19 198 ASP A O 1
ATOM 1547 N N . LYS A 1 199 ? -15.014 -1.997 5.312 1.00 98.12 199 LYS A N 1
ATOM 1548 C CA . LYS A 1 199 ? -14.064 -0.900 5.053 1.00 98.12 199 LYS A CA 1
ATOM 1549 C C . LYS A 1 199 ? -13.433 -1.063 3.682 1.00 98.12 199 LYS A C 1
ATOM 1551 O O . LYS A 1 199 ? -13.500 -2.138 3.092 1.00 98.12 199 LYS A O 1
ATOM 1556 N N . TYR A 1 200 ? -12.840 0.010 3.168 1.00 98.38 200 TYR A N 1
ATOM 1557 C CA . TYR A 1 200 ? -12.021 -0.099 1.964 1.00 98.38 200 TYR A CA 1
ATOM 1558 C C . TYR A 1 200 ? -10.795 -0.962 2.253 1.00 98.38 200 TYR A C 1
ATOM 1560 O O . TYR A 1 200 ? -10.455 -1.221 3.406 1.00 98.38 200 TYR A O 1
ATOM 1568 N N . PHE A 1 201 ? -10.121 -1.403 1.209 1.00 98.12 201 PHE A N 1
ATOM 1569 C CA . PHE A 1 201 ? -8.878 -2.144 1.322 1.00 98.12 201 PHE A CA 1
ATOM 1570 C C . PHE A 1 201 ? -8.073 -1.928 0.045 1.00 98.12 201 PHE A C 1
ATOM 1572 O O . PHE A 1 201 ? -8.619 -1.602 -1.017 1.00 98.12 201 PHE A O 1
ATOM 1579 N N . ILE A 1 202 ? -6.764 -2.055 0.186 1.00 97.88 202 ILE A N 1
ATOM 1580 C CA . ILE A 1 202 ? -5.801 -1.941 -0.899 1.00 97.88 202 ILE A CA 1
ATOM 1581 C C . ILE A 1 202 ? -5.085 -3.278 -0.946 1.00 97.88 202 ILE A C 1
ATOM 1583 O O . ILE A 1 202 ? -4.687 -3.796 0.095 1.00 97.88 202 ILE A O 1
ATOM 1587 N N . CYS A 1 203 ? -4.954 -3.838 -2.137 1.00 97.25 203 CYS A N 1
ATOM 1588 C CA . CYS A 1 203 ? -4.176 -5.038 -2.355 1.00 97.25 203 CYS A CA 1
ATOM 1589 C C . CYS A 1 203 ? -2.735 -4.670 -2.704 1.00 97.25 203 CYS A C 1
ATOM 1591 O O . CYS A 1 203 ? -2.502 -3.725 -3.459 1.00 97.25 203 CYS A O 1
ATOM 1593 N N . GLU A 1 204 ? -1.786 -5.421 -2.162 1.00 96.19 204 GLU A N 1
ATOM 1594 C CA . GLU A 1 204 ? -0.348 -5.219 -2.288 1.00 96.19 204 GLU A CA 1
ATOM 1595 C C . GLU A 1 204 ? 0.324 -6.476 -2.845 1.00 96.19 204 GLU A C 1
ATOM 1597 O O . GLU A 1 204 ? 0.152 -7.582 -2.323 1.00 96.19 204 GLU A O 1
ATOM 1602 N N . LEU A 1 205 ? 1.149 -6.292 -3.874 1.00 93.81 205 LEU A N 1
ATOM 1603 C CA . LEU A 1 205 ? 2.198 -7.247 -4.211 1.00 93.81 205 LEU A CA 1
ATOM 1604 C C . LEU A 1 205 ? 3.509 -6.765 -3.608 1.00 93.81 205 LEU A C 1
ATOM 1606 O O . LEU A 1 205 ? 3.845 -5.580 -3.684 1.00 93.81 205 LEU A O 1
ATOM 1610 N N . ALA A 1 206 ? 4.252 -7.725 -3.061 1.00 88.38 206 ALA A N 1
ATOM 1611 C CA . ALA A 1 206 ? 5.521 -7.468 -2.405 1.00 88.38 206 ALA A CA 1
ATOM 1612 C C . ALA A 1 206 ? 6.476 -6.665 -3.311 1.00 88.38 206 ALA A C 1
ATOM 1614 O O . ALA A 1 206 ? 6.494 -6.908 -4.526 1.00 88.38 206 ALA A O 1
ATOM 1615 N N . PRO A 1 207 ? 7.306 -5.788 -2.716 1.00 85.75 207 PRO A N 1
ATOM 1616 C CA . PRO A 1 207 ? 8.333 -5.045 -3.427 1.00 85.75 207 PRO A CA 1
ATOM 1617 C C . PRO A 1 207 ? 9.179 -5.913 -4.341 1.00 85.75 207 PRO A C 1
ATOM 1619 O O . PRO A 1 207 ? 9.469 -7.080 -4.038 1.00 85.75 207 PRO A O 1
ATOM 1622 N N . CYS A 1 208 ? 9.618 -5.319 -5.445 1.00 77.62 208 CYS A N 1
ATOM 1623 C CA . CYS A 1 208 ? 10.546 -5.996 -6.320 1.00 77.62 208 CYS A CA 1
ATOM 1624 C C . CYS A 1 208 ? 11.853 -6.282 -5.578 1.00 77.62 208 CYS A C 1
ATOM 1626 O O . CYS A 1 208 ? 12.500 -5.394 -5.027 1.00 77.62 208 CYS A O 1
ATOM 1628 N N . SER A 1 209 ? 12.244 -7.552 -5.571 1.00 67.12 209 SER A N 1
ATOM 1629 C CA . SER A 1 209 ? 13.528 -7.997 -5.055 1.00 67.12 209 SER A CA 1
ATOM 1630 C C . SER A 1 209 ? 14.184 -8.933 -6.061 1.00 67.12 209 SER A C 1
ATOM 1632 O O . SER A 1 209 ? 13.511 -9.636 -6.824 1.00 67.12 209 SER A O 1
ATOM 1634 N N . ILE A 1 210 ? 15.514 -9.015 -5.986 1.00 55.75 210 ILE A N 1
ATOM 1635 C CA . ILE A 1 210 ? 16.328 -9.967 -6.758 1.00 55.75 210 ILE A CA 1
ATOM 1636 C C . ILE A 1 210 ? 15.877 -11.423 -6.511 1.00 55.75 210 ILE A C 1
ATOM 1638 O O . ILE A 1 210 ? 16.104 -12.285 -7.349 1.00 55.75 210 ILE A O 1
ATOM 1642 N N . SER A 1 211 ? 15.207 -11.706 -5.387 1.00 53.69 211 SER A N 1
ATOM 1643 C CA . SER A 1 211 ? 14.684 -13.034 -5.044 1.00 53.69 211 SER A CA 1
ATOM 1644 C C . SER A 1 211 ? 13.245 -13.311 -5.500 1.00 53.69 211 SER A C 1
ATOM 1646 O O . SER A 1 211 ? 12.772 -14.423 -5.274 1.00 53.69 211 SER A O 1
ATOM 1648 N N . LYS A 1 212 ? 12.529 -12.338 -6.085 1.00 49.50 212 LYS A N 1
ATOM 1649 C CA . LYS A 1 212 ? 11.110 -12.495 -6.458 1.00 49.50 212 LYS A CA 1
ATOM 1650 C C . LYS A 1 212 ? 10.756 -12.154 -7.910 1.00 49.50 212 LYS A C 1
ATOM 1652 O O . LYS A 1 212 ? 9.696 -12.589 -8.344 1.00 49.50 212 LYS A O 1
ATOM 1657 N N . TYR A 1 213 ? 11.588 -11.418 -8.655 1.00 47.00 213 TYR A N 1
ATOM 1658 C CA . TYR A 1 213 ? 11.204 -10.932 -9.997 1.00 47.00 213 TYR A CA 1
ATOM 1659 C C . TYR A 1 213 ? 12.303 -10.998 -11.079 1.00 47.00 213 TYR A C 1
ATOM 1661 O O . TYR A 1 213 ? 12.091 -10.491 -12.177 1.00 47.00 213 TYR A O 1
ATOM 1669 N N . CYS A 1 214 ? 13.445 -11.643 -10.811 1.00 44.69 214 CYS A N 1
ATOM 1670 C CA . CYS A 1 214 ? 14.569 -11.756 -11.757 1.00 44.69 214 CYS A CA 1
ATOM 1671 C C . CYS A 1 214 ? 14.874 -13.207 -12.192 1.00 44.69 214 CYS A C 1
ATOM 1673 O O . CYS A 1 214 ? 16.050 -13.553 -12.319 1.00 44.69 214 CYS A O 1
ATOM 1675 N N . ASP A 1 215 ? 13.848 -14.041 -12.397 1.00 39.53 215 ASP A N 1
ATOM 1676 C CA . ASP A 1 215 ? 13.996 -15.381 -13.002 1.00 39.53 215 ASP A CA 1
ATOM 1677 C C . ASP A 1 215 ? 13.826 -15.348 -14.532 1.00 39.53 215 ASP A C 1
ATOM 1679 O O . ASP A 1 215 ? 12.805 -14.797 -15.013 1.00 39.53 215 ASP A O 1
#

Organism: NCBI:txid1538716

Foldseek 3Di:
DDEAEDEDDQCVVVPDCVQVVCVVVVYAYAYEYPDPPDHPCVVRGDQLRYHDDPPPPVNVVSVLQSLQDDDPQWQADDPDPSPSSGNQVWTKHWDLWWFQQVVLQVVLVVVVWGWAADQDPVSVLVVQVVVCVRNHAFFKEFHQWWAPPPDIAGPVRDPRPDFQADVPPADPVQHTTKIWTQDPDSDIGIYHHHSRDIGITMTTDHGRDPVPGVD

InterPro domains:
  IPR001304 C-type lectin-like [PF00059] (100-204)
  IPR001304 C-type lectin-like [PS50041] (87-204)
  IPR001304 C-type lectin-like [SM00034] (68-204)
  IPR016186 C-type lectin-like/link domain superfamily [G3DSA:3.10.100.10] (60-205)
  IPR016187 C-type lectin fold [SSF56436] (70-212)

Secondary structure (DSSP, 8-state):
--EEEEES--GGGT-STHHHHHHHTT-EEEEE-SS-S----TTTSPTT-EESS--SHHHHHHHHHHH--PPTT-EE-----SSS---TT-EEEE-SS-B-HHHHHHHHHHTT-EE----SHHHHHHHHHHHHHHH-TT--EEEEEEE-SSSEEETT--------B-TT-S-TTT-SEEEEEE-STT-EEEEEE-TTS-BEEEEEEPPP-TTTS--

Radius of gyration: 21.25 Å; chains: 1; bounding box: 50×33×61 Å

Sequence (215 aa):
QLIYIIAAVDSSTFINGGVQYFKDNGGIIAATDADPVNYNLNELATPGYLNVVFDGHNDLQMLCDANCYCPGGFYPYSTDDEMRNTADRGCFQTTYKTAAYELAKDQCEEIGSIVSTVHDDGMENHLNAFLSEQVGPKKPHWIGYEYNGEEWEWIDSSTSPYTKWGSDEPNLKTGRCAYSQQTTGFNTAWFAGDCSSDKYFICELAPCSISKYCD